Protein AF-A0AAW2UC16-F1 (afdb_monomer)

Structure (mmCIF, N/CA/C/O backbone):
data_AF-A0AAW2UC16-F1
#
_entry.id   AF-A0AAW2UC16-F1
#
loop_
_atom_site.group_PDB
_atom_site.id
_atom_site.type_symbol
_atom_site.label_atom_id
_atom_site.label_alt_id
_atom_site.label_comp_id
_atom_site.label_asym_id
_atom_site.label_entity_id
_atom_site.label_seq_id
_atom_site.pdbx_PDB_ins_code
_atom_site.Cartn_x
_atom_site.Cartn_y
_atom_site.Cartn_z
_atom_site.occupancy
_atom_site.B_iso_or_equiv
_atom_site.auth_seq_id
_atom_site.auth_comp_id
_atom_site.auth_asym_id
_atom_site.auth_atom_id
_atom_site.pdbx_PDB_model_num
ATOM 1 N N . MET A 1 1 ? 22.256 6.387 -29.502 1.00 84.31 1 MET A N 1
ATOM 2 C CA . MET A 1 1 ? 23.710 6.216 -29.312 1.00 84.31 1 MET A CA 1
ATOM 3 C C . MET A 1 1 ? 24.341 7.583 -29.133 1.00 84.31 1 MET A C 1
ATOM 5 O O . MET A 1 1 ? 24.084 8.484 -29.926 1.00 84.31 1 MET A O 1
ATOM 9 N N . GLY A 1 2 ? 25.040 7.769 -28.025 1.00 83.69 2 GLY A N 1
ATOM 10 C CA . GLY A 1 2 ? 25.623 9.014 -27.551 1.00 83.69 2 GLY A CA 1
ATOM 11 C C . GLY A 1 2 ? 26.931 9.368 -28.249 1.00 83.69 2 GLY A C 1
ATOM 12 O O . GLY A 1 2 ? 27.195 10.558 -28.415 1.00 83.69 2 GLY A O 1
ATOM 13 N N . ILE A 1 3 ? 27.694 8.386 -28.740 1.00 84.56 3 ILE A N 1
ATOM 14 C CA . ILE A 1 3 ? 28.968 8.633 -29.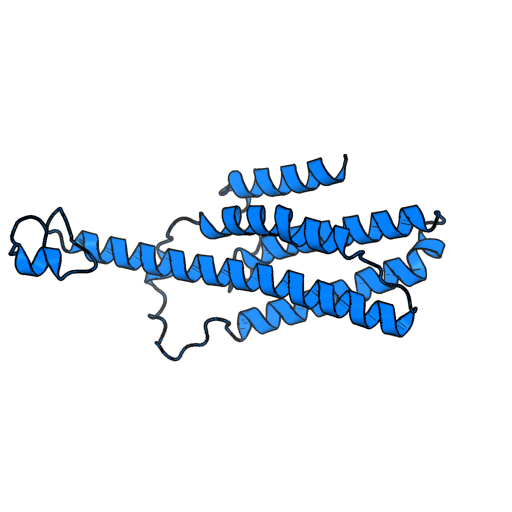434 1.00 84.56 3 ILE A CA 1
ATOM 15 C C . ILE A 1 3 ? 28.743 8.617 -30.948 1.00 84.56 3 ILE A C 1
ATOM 17 O O . ILE A 1 3 ? 28.958 9.628 -31.613 1.00 84.56 3 ILE A O 1
ATOM 21 N N . GLN A 1 4 ? 28.218 7.517 -31.487 1.00 85.19 4 GLN A N 1
ATOM 22 C CA . GLN A 1 4 ? 28.051 7.307 -32.930 1.00 85.19 4 GLN A CA 1
ATOM 23 C C . GLN A 1 4 ? 26.726 7.835 -33.508 1.00 85.19 4 GLN A C 1
ATOM 25 O O . GLN A 1 4 ? 26.542 7.844 -34.724 1.00 85.19 4 GLN A O 1
ATOM 30 N N . GLY A 1 5 ? 25.780 8.272 -32.670 1.00 86.31 5 GLY A N 1
ATOM 31 C CA . GLY A 1 5 ? 24.491 8.792 -33.140 1.00 86.31 5 GLY A CA 1
ATOM 32 C C . GLY A 1 5 ? 24.585 10.197 -33.739 1.00 86.31 5 GLY A C 1
ATOM 33 O O . GLY A 1 5 ? 25.323 11.052 -33.242 1.00 86.31 5 GLY A O 1
ATOM 34 N N . THR A 1 6 ? 23.783 10.463 -34.772 1.00 92.06 6 THR A N 1
ATOM 35 C CA . THR A 1 6 ? 23.625 11.806 -35.349 1.00 92.06 6 THR A CA 1
ATOM 36 C C . THR A 1 6 ? 22.928 12.751 -34.363 1.00 92.06 6 THR A C 1
ATOM 38 O O . THR A 1 6 ? 22.128 12.315 -33.535 1.00 92.06 6 THR A O 1
ATOM 41 N N . ALA A 1 7 ? 23.214 14.056 -34.441 1.00 88.12 7 ALA A N 1
ATOM 42 C CA . ALA A 1 7 ? 22.622 15.053 -33.540 1.00 88.12 7 ALA A CA 1
ATOM 43 C C . ALA A 1 7 ? 21.085 15.084 -33.631 1.00 88.12 7 ALA A C 1
ATOM 45 O O . ALA A 1 7 ? 20.415 15.064 -32.606 1.00 88.12 7 ALA A O 1
ATOM 46 N N . VAL A 1 8 ? 20.540 14.990 -34.850 1.00 91.00 8 VAL A N 1
ATOM 47 C CA . VAL A 1 8 ? 19.088 14.925 -35.094 1.00 91.00 8 VAL A CA 1
ATOM 48 C C . VAL A 1 8 ? 18.459 13.704 -34.414 1.00 91.00 8 VAL A C 1
ATOM 50 O O . VAL A 1 8 ? 17.392 13.810 -33.813 1.00 91.00 8 VAL A O 1
ATOM 53 N N . ALA A 1 9 ? 19.134 12.548 -34.447 1.00 88.88 9 ALA A N 1
ATOM 54 C CA . ALA A 1 9 ? 18.656 11.351 -33.760 1.00 88.88 9 ALA A CA 1
ATOM 55 C C . ALA A 1 9 ? 18.728 11.496 -32.233 1.00 88.88 9 ALA A C 1
ATOM 57 O O . ALA A 1 9 ? 17.837 11.011 -31.546 1.00 88.88 9 ALA A O 1
ATOM 58 N N . LYS A 1 10 ? 19.754 12.171 -31.694 1.00 88.38 10 LYS A N 1
ATOM 59 C CA . LYS A 1 10 ? 19.872 12.444 -30.252 1.00 88.38 10 LYS A CA 1
ATOM 60 C C . LYS A 1 10 ? 18.768 13.382 -29.765 1.00 88.38 10 LYS A C 1
ATOM 62 O O . LYS A 1 10 ? 18.148 13.075 -28.759 1.00 88.38 10 LYS A O 1
ATOM 67 N N . GLU A 1 11 ? 18.489 14.462 -30.492 1.00 89.31 11 GLU A N 1
ATOM 68 C CA . GLU A 1 11 ? 17.419 15.410 -30.140 1.00 89.31 11 GLU A CA 1
ATOM 69 C C . GLU A 1 11 ? 16.016 14.807 -30.264 1.00 89.31 11 GLU A C 1
ATOM 71 O O . GLU A 1 11 ? 15.117 15.199 -29.529 1.00 89.31 11 GLU A O 1
ATOM 76 N N . SER A 1 12 ? 15.830 13.832 -31.157 1.00 91.06 12 SER A N 1
ATOM 77 C CA . SER A 1 12 ? 14.534 13.171 -31.368 1.00 91.06 12 SER A CA 1
ATOM 78 C C . SER A 1 12 ? 14.311 11.934 -30.482 1.00 91.06 12 SER A C 1
ATOM 80 O O . SER A 1 12 ? 13.288 11.272 -30.631 1.00 91.06 12 SER A O 1
ATOM 82 N N . SER A 1 13 ? 15.262 11.563 -29.615 1.00 88.50 13 SER A N 1
ATOM 83 C CA . SER A 1 13 ? 15.185 10.343 -28.791 1.00 88.50 13 SER A CA 1
ATOM 84 C C . SER A 1 13 ? 14.805 10.648 -27.342 1.00 88.50 13 SER A C 1
ATOM 86 O O . SER A 1 13 ? 15.444 11.480 -26.707 1.00 88.50 13 SER A O 1
ATOM 88 N N . ASP A 1 14 ? 13.872 9.879 -26.773 1.00 90.12 14 ASP A N 1
ATOM 89 C CA . ASP A 1 14 ? 13.502 9.984 -25.348 1.00 90.12 14 ASP A CA 1
ATOM 90 C C . ASP A 1 14 ? 14.607 9.490 -24.397 1.00 90.12 14 ASP A C 1
ATOM 92 O O . ASP A 1 14 ? 14.691 9.903 -23.241 1.00 90.12 14 ASP A O 1
ATOM 96 N N . VAL A 1 15 ? 15.463 8.576 -24.870 1.00 88.31 15 VAL A N 1
ATOM 97 C CA . VAL A 1 15 ? 16.560 7.987 -24.091 1.00 88.31 15 VAL A CA 1
ATOM 98 C C . VAL A 1 15 ? 17.820 7.899 -24.949 1.00 88.31 15 VAL A C 1
ATOM 100 O O . VAL A 1 15 ? 17.820 7.293 -26.022 1.00 88.31 15 VAL A O 1
ATOM 103 N N . ILE A 1 16 ? 18.929 8.456 -24.452 1.00 89.56 16 ILE A N 1
ATOM 104 C CA . ILE A 1 16 ? 20.237 8.427 -25.119 1.00 89.56 16 ILE A CA 1
ATOM 105 C C . ILE A 1 16 ? 21.202 7.552 -24.315 1.00 89.56 16 ILE A C 1
ATOM 107 O O . ILE A 1 16 ? 21.485 7.811 -23.150 1.00 89.56 16 ILE A O 1
ATOM 111 N N . ILE A 1 17 ? 21.748 6.526 -24.965 1.00 91.12 17 ILE A N 1
ATOM 112 C CA . ILE A 1 17 ? 22.780 5.650 -24.397 1.00 91.12 17 ILE A CA 1
ATOM 113 C C . ILE A 1 17 ? 24.137 6.320 -24.585 1.00 91.12 17 ILE A C 1
ATOM 115 O O . ILE A 1 17 ? 24.605 6.417 -25.714 1.00 91.12 17 ILE A O 1
ATOM 119 N N . LEU A 1 18 ? 24.738 6.811 -23.5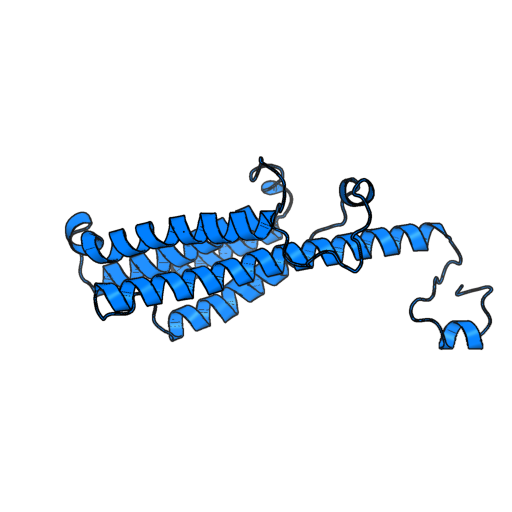04 1.00 89.06 18 LEU A N 1
ATOM 120 C CA . LEU A 1 18 ? 25.959 7.621 -23.562 1.00 89.06 18 LEU A CA 1
ATOM 121 C C . LEU A 1 18 ? 27.216 6.818 -23.927 1.00 89.06 18 LEU A C 1
ATOM 123 O O . LEU A 1 18 ? 28.124 7.371 -24.536 1.00 89.06 18 LEU A O 1
ATOM 127 N N . ASP A 1 19 ? 27.263 5.537 -23.564 1.00 89.88 19 ASP A N 1
ATOM 128 C CA . ASP A 1 19 ? 28.427 4.655 -23.710 1.00 89.88 19 ASP A CA 1
ATOM 129 C C . ASP A 1 19 ? 28.381 3.761 -24.961 1.00 89.88 19 ASP A C 1
ATOM 131 O O . ASP A 1 19 ? 29.254 2.918 -25.149 1.00 89.88 19 ASP A O 1
ATOM 135 N N . ASP A 1 20 ? 27.356 3.921 -25.801 1.00 86.50 20 ASP A N 1
ATOM 136 C CA . ASP A 1 20 ? 27.065 3.095 -26.980 1.00 86.50 20 ASP A CA 1
ATOM 137 C C . ASP A 1 20 ? 27.039 1.573 -26.718 1.00 86.50 20 ASP A C 1
ATOM 139 O O . ASP A 1 20 ? 27.149 0.760 -27.639 1.00 86.50 20 ASP A O 1
ATOM 143 N N . ASN A 1 21 ? 26.829 1.166 -25.462 1.00 88.94 21 ASN A N 1
ATOM 144 C CA . ASN A 1 21 ? 26.789 -0.234 -25.069 1.00 88.94 21 ASN A CA 1
ATOM 145 C C . ASN A 1 21 ? 25.347 -0.755 -25.024 1.00 88.94 21 ASN A C 1
ATOM 147 O O . ASN A 1 21 ? 24.506 -0.270 -24.265 1.00 88.94 21 ASN A O 1
ATOM 151 N N . PHE A 1 22 ? 25.055 -1.820 -25.774 1.00 87.56 22 PHE A N 1
ATOM 152 C CA . PHE A 1 22 ? 23.749 -2.485 -25.712 1.00 87.56 22 PHE A CA 1
ATOM 153 C C . PHE A 1 22 ? 23.426 -3.063 -24.322 1.00 87.56 22 PHE A C 1
ATOM 155 O O . PHE A 1 22 ? 22.251 -3.184 -23.973 1.00 87.56 22 PHE A O 1
ATOM 162 N N . ALA A 1 23 ? 24.427 -3.354 -23.485 1.00 89.19 23 ALA A N 1
ATOM 163 C CA . ALA A 1 23 ? 24.206 -3.764 -22.096 1.00 89.19 23 ALA A CA 1
ATOM 164 C C . ALA A 1 23 ? 23.489 -2.681 -21.261 1.00 89.19 23 ALA A C 1
ATOM 166 O O . ALA A 1 23 ? 22.710 -3.001 -20.355 1.00 89.19 23 ALA A O 1
ATOM 167 N N . SER A 1 24 ? 23.677 -1.402 -21.600 1.00 87.94 24 SER A N 1
ATOM 168 C CA . SER A 1 24 ? 22.978 -0.283 -20.962 1.00 87.94 24 SER A CA 1
ATOM 169 C C . SER A 1 24 ? 21.472 -0.331 -21.236 1.00 87.94 24 SER A C 1
ATOM 171 O O . SER A 1 24 ? 20.686 -0.044 -20.336 1.00 87.94 24 SER A O 1
ATOM 173 N N . VAL A 1 25 ? 21.041 -0.820 -22.408 1.00 87.88 25 VAL A N 1
ATOM 174 C CA . VAL A 1 25 ? 19.614 -1.056 -22.712 1.00 87.88 25 VAL A CA 1
ATOM 175 C C . VAL A 1 25 ? 1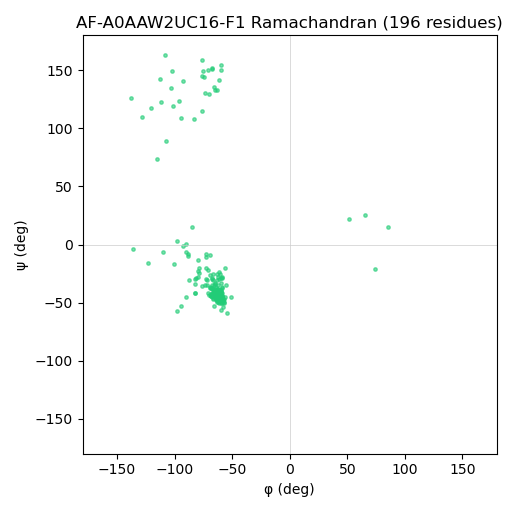9.012 -2.065 -21.742 1.00 87.88 25 VAL A C 1
ATOM 177 O O . VAL A 1 25 ? 17.950 -1.828 -21.170 1.00 87.88 25 VAL A O 1
ATOM 180 N N . VAL A 1 26 ? 19.700 -3.187 -21.519 1.00 87.38 26 VAL A N 1
ATOM 181 C CA . VAL A 1 26 ? 19.227 -4.244 -20.611 1.00 87.38 26 VAL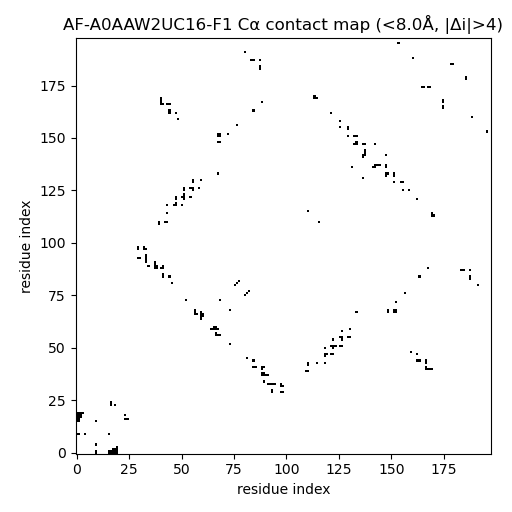 A CA 1
ATOM 182 C C . VAL A 1 26 ? 19.111 -3.712 -19.181 1.00 87.38 26 VAL A C 1
ATOM 184 O O . VAL A 1 26 ? 18.147 -4.017 -18.477 1.00 87.38 26 VAL A O 1
ATOM 187 N N . THR A 1 27 ? 20.058 -2.869 -18.769 1.00 86.56 27 THR A N 1
ATOM 188 C CA . THR A 1 27 ? 20.044 -2.219 -17.454 1.00 86.56 27 THR A CA 1
ATOM 189 C C . THR A 1 27 ? 18.862 -1.259 -17.313 1.00 86.56 27 THR A C 1
ATOM 191 O O . THR A 1 27 ? 18.146 -1.319 -16.313 1.00 86.56 27 THR A O 1
ATOM 194 N N . VAL A 1 28 ? 18.595 -0.432 -18.328 1.00 88.06 28 VAL A N 1
ATOM 195 C CA . VAL A 1 28 ? 17.432 0.469 -18.356 1.00 88.06 28 VAL A CA 1
ATOM 196 C C . VAL A 1 28 ? 16.122 -0.321 -18.296 1.00 88.06 28 VAL A C 1
ATOM 198 O O . VAL A 1 28 ? 15.247 0.013 -17.500 1.00 88.06 28 VAL A O 1
ATOM 201 N N . LEU A 1 29 ? 15.996 -1.416 -19.054 1.00 88.31 29 LEU A N 1
ATOM 202 C CA . LEU A 1 29 ? 14.809 -2.281 -19.013 1.00 88.31 29 LEU A CA 1
ATOM 203 C C . LEU A 1 29 ? 14.598 -2.911 -17.630 1.00 88.31 29 LEU A C 1
ATOM 205 O O . LEU A 1 29 ? 13.469 -2.964 -17.138 1.00 88.31 29 LEU A O 1
ATOM 209 N N . ARG A 1 30 ? 15.677 -3.351 -16.974 1.00 87.38 30 ARG A N 1
ATOM 210 C CA . ARG A 1 30 ? 15.631 -3.875 -15.602 1.00 87.38 30 ARG A CA 1
ATOM 211 C C . ARG A 1 30 ? 15.133 -2.817 -14.614 1.00 87.38 30 ARG A C 1
ATOM 213 O O . ARG A 1 30 ? 14.280 -3.122 -13.779 1.00 87.38 30 ARG A O 1
ATOM 220 N N . TRP A 1 31 ? 15.628 -1.586 -14.718 1.00 87.94 31 TRP A N 1
ATOM 221 C CA . TRP A 1 31 ? 15.167 -0.469 -13.890 1.00 87.94 31 TRP A CA 1
ATOM 222 C C . TRP A 1 31 ? 13.712 -0.096 -14.177 1.00 87.94 31 TRP A C 1
ATOM 224 O O . TRP A 1 31 ? 12.946 0.074 -13.233 1.00 87.94 31 TRP A O 1
ATOM 234 N N . GLY A 1 32 ? 13.291 -0.074 -15.443 1.00 88.88 32 GLY A N 1
ATOM 235 C CA . GLY A 1 32 ? 11.894 0.164 -15.818 1.00 88.88 32 GLY A CA 1
ATOM 236 C C . GLY A 1 32 ? 10.937 -0.862 -15.203 1.00 88.88 32 GLY A C 1
ATOM 237 O O . GLY A 1 32 ? 9.933 -0.490 -14.595 1.00 88.88 32 GLY A O 1
ATOM 238 N N . ARG A 1 33 ? 11.287 -2.157 -15.256 1.00 87.75 33 ARG A N 1
ATOM 239 C CA . ARG A 1 33 ? 10.520 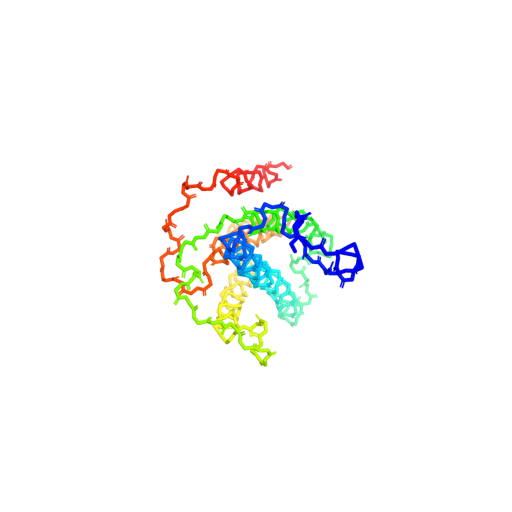-3.224 -14.581 1.00 87.75 33 ARG A CA 1
ATOM 240 C C . ARG A 1 33 ? 10.483 -3.047 -13.063 1.00 87.75 33 ARG A C 1
ATOM 242 O O . ARG A 1 33 ? 9.452 -3.295 -12.442 1.00 87.75 33 ARG A O 1
ATOM 249 N N . CYS A 1 34 ? 11.593 -2.616 -12.466 1.00 85.06 34 CYS A N 1
ATOM 250 C CA . CYS A 1 34 ? 11.669 -2.343 -11.035 1.00 85.06 34 CYS A CA 1
ATOM 251 C C . CYS A 1 34 ? 10.730 -1.200 -10.628 1.00 85.06 34 CYS A C 1
ATOM 253 O O . CYS A 1 34 ? 9.949 -1.360 -9.692 1.00 85.06 34 CYS A O 1
ATOM 255 N N . VAL A 1 35 ? 10.758 -0.084 -11.363 1.00 87.94 35 VAL A N 1
ATOM 256 C CA . VAL A 1 35 ? 9.889 1.078 -11.124 1.00 87.94 35 VAL A CA 1
ATOM 257 C C . VAL A 1 35 ? 8.419 0.685 -11.239 1.00 87.94 35 VAL A C 1
ATOM 259 O O . VAL A 1 35 ? 7.646 0.980 -10.332 1.00 87.94 35 VAL A O 1
ATOM 262 N N . TYR A 1 36 ? 8.038 -0.047 -12.290 1.00 86.69 36 TYR A N 1
ATOM 263 C CA . TYR A 1 36 ? 6.657 -0.505 -12.465 1.00 86.69 36 TYR A CA 1
ATOM 264 C C . TYR A 1 36 ? 6.176 -1.363 -11.285 1.00 86.69 36 TYR A C 1
ATOM 266 O O . TYR A 1 36 ? 5.121 -1.112 -10.707 1.00 86.69 36 TYR A O 1
ATOM 274 N N . ASN A 1 37 ? 6.981 -2.343 -10.873 1.00 84.62 37 ASN A N 1
ATOM 275 C CA . ASN A 1 37 ? 6.665 -3.199 -9.733 1.00 84.62 37 ASN A CA 1
ATOM 276 C C . ASN A 1 37 ? 6.577 -2.407 -8.414 1.00 84.62 37 ASN A C 1
ATOM 278 O O . ASN A 1 37 ? 5.704 -2.676 -7.591 1.00 84.62 37 ASN A O 1
ATOM 282 N N . ASN A 1 38 ? 7.442 -1.412 -8.208 1.00 84.75 38 ASN A N 1
ATOM 283 C CA . ASN A 1 38 ? 7.381 -0.545 -7.030 1.00 84.75 38 ASN A CA 1
ATOM 284 C C . ASN A 1 38 ? 6.110 0.328 -7.033 1.00 84.75 38 ASN A C 1
ATOM 286 O O . ASN A 1 38 ? 5.471 0.473 -5.992 1.00 84.75 38 ASN A O 1
ATOM 290 N N . ILE A 1 39 ? 5.690 0.833 -8.200 1.00 87.50 39 ILE A N 1
ATOM 291 C CA . ILE A 1 39 ? 4.423 1.562 -8.371 1.00 87.50 39 ILE A CA 1
ATOM 292 C C . ILE A 1 39 ? 3.227 0.661 -8.041 1.00 87.50 39 ILE A C 1
ATOM 294 O O . ILE A 1 39 ? 2.333 1.084 -7.313 1.00 87.50 39 ILE A O 1
ATOM 298 N N . GLN A 1 40 ? 3.213 -0.593 -8.505 1.00 86.25 40 GLN A N 1
ATOM 299 C CA . GLN A 1 40 ? 2.143 -1.535 -8.160 1.00 86.25 40 GLN A CA 1
ATOM 300 C C . GLN A 1 40 ? 2.059 -1.785 -6.650 1.00 86.25 40 GLN A C 1
ATOM 302 O O . GLN A 1 40 ? 0.967 -1.752 -6.087 1.00 86.25 40 GLN A O 1
ATOM 307 N N . LYS A 1 41 ? 3.197 -1.977 -5.970 1.00 84.56 41 LYS A N 1
ATOM 308 C CA . LYS A 1 41 ? 3.242 -2.129 -4.504 1.00 84.56 41 LYS A CA 1
ATOM 309 C C . LYS A 1 41 ? 2.688 -0.910 -3.781 1.00 84.56 41 LYS A C 1
ATOM 311 O O . LYS A 1 41 ? 1.892 -1.059 -2.856 1.00 84.56 41 LYS A O 1
ATOM 316 N N . PHE A 1 42 ? 3.079 0.282 -4.226 1.00 86.12 42 PHE A N 1
ATOM 317 C CA . PHE A 1 42 ? 2.566 1.533 -3.683 1.00 86.12 42 PHE A CA 1
ATOM 318 C C . PHE A 1 42 ? 1.048 1.656 -3.880 1.00 86.12 42 PHE A C 1
ATOM 320 O O . PHE A 1 42 ? 0.328 1.954 -2.932 1.00 86.12 42 PHE A O 1
ATOM 327 N N . ILE A 1 43 ? 0.544 1.339 -5.073 1.00 88.12 43 ILE A N 1
ATOM 328 C CA . ILE A 1 43 ? -0.891 1.400 -5.373 1.00 88.12 43 ILE A CA 1
ATOM 329 C C . ILE A 1 43 ? -1.680 0.370 -4.563 1.00 88.12 43 ILE A C 1
ATOM 331 O O . ILE A 1 43 ? -2.743 0.709 -4.049 1.00 88.12 43 ILE A O 1
ATOM 335 N N . GLN A 1 44 ? -1.172 -0.858 -4.389 1.00 87.12 44 GLN A N 1
ATOM 336 C CA . GLN A 1 44 ? -1.811 -1.842 -3.508 1.00 87.12 44 GLN A CA 1
ATOM 337 C C . GLN A 1 44 ? -1.929 -1.294 -2.085 1.00 87.12 44 GLN A C 1
ATOM 339 O O . GLN A 1 44 ? -3.006 -1.360 -1.494 1.00 87.12 44 GLN A O 1
ATOM 344 N N . PHE A 1 45 ? -0.837 -0.747 -1.549 1.00 85.69 45 PHE A N 1
ATOM 345 C CA . PHE A 1 45 ? -0.804 -0.188 -0.205 1.00 85.69 45 PHE A CA 1
ATOM 346 C C . PHE A 1 45 ? -1.823 0.952 -0.051 1.00 85.69 45 PHE A C 1
ATOM 348 O O . PHE A 1 45 ? -2.746 0.833 0.758 1.00 85.69 45 PHE A O 1
ATOM 355 N N . GLN A 1 46 ? -1.728 1.979 -0.900 1.00 87.75 46 GLN A N 1
ATOM 356 C CA . GLN A 1 46 ? -2.579 3.171 -0.871 1.00 87.75 46 GLN A CA 1
ATOM 357 C C . GLN A 1 46 ? -4.066 2.834 -1.025 1.00 87.75 46 GLN A C 1
ATOM 359 O O . GLN A 1 46 ? -4.922 3.365 -0.315 1.00 87.75 46 GLN A O 1
ATOM 364 N N . LEU A 1 47 ? -4.392 1.948 -1.970 1.00 88.38 47 LEU A N 1
ATOM 365 C CA . LEU A 1 47 ? -5.774 1.561 -2.222 1.00 88.38 47 LEU A CA 1
ATOM 366 C C . LEU A 1 47 ? -6.340 0.757 -1.049 1.00 88.38 47 LEU A C 1
ATOM 368 O O . LEU A 1 47 ? -7.496 0.954 -0.688 1.00 88.38 47 LEU A O 1
ATOM 372 N N . THR A 1 48 ? -5.531 -0.098 -0.417 1.00 87.94 48 THR A N 1
ATOM 373 C CA . THR A 1 48 ? -5.963 -0.869 0.757 1.00 87.94 48 THR A CA 1
ATOM 374 C C . THR A 1 48 ? -6.290 0.041 1.938 1.00 87.94 48 THR A C 1
ATOM 376 O O . THR A 1 48 ? -7.355 -0.122 2.529 1.00 87.94 48 THR A O 1
ATOM 379 N N . VAL A 1 49 ? -5.427 1.017 2.249 1.00 86.69 49 VAL A N 1
ATOM 380 C CA . VAL A 1 49 ? -5.653 1.979 3.346 1.00 86.69 49 VAL A CA 1
ATOM 381 C C . VAL A 1 49 ? -6.951 2.755 3.108 1.00 86.69 49 VAL A C 1
ATOM 383 O O . VAL A 1 49 ? -7.823 2.784 3.976 1.00 86.69 49 VAL A O 1
ATOM 386 N N . ASN A 1 50 ? -7.118 3.316 1.906 1.00 89.06 50 ASN A N 1
ATOM 387 C CA . ASN A 1 50 ? -8.287 4.121 1.549 1.00 89.06 50 ASN A CA 1
ATOM 388 C C . ASN A 1 50 ? -9.592 3.316 1.556 1.00 89.06 50 ASN A C 1
ATOM 390 O O . ASN A 1 50 ? -10.586 3.744 2.146 1.00 89.06 50 ASN A O 1
ATOM 394 N N . VAL A 1 51 ? -9.600 2.136 0.925 1.00 89.44 51 VAL A N 1
ATOM 395 C CA . VAL A 1 51 ? -10.788 1.271 0.874 1.00 89.44 51 VAL A CA 1
ATOM 396 C C . VAL A 1 51 ? -11.160 0.790 2.273 1.00 89.44 51 VAL A C 1
ATOM 398 O O . VAL A 1 51 ? -12.339 0.821 2.624 1.00 89.44 51 VAL A O 1
ATOM 401 N N . ALA A 1 52 ? -10.182 0.387 3.088 1.00 88.81 52 ALA A N 1
ATOM 402 C CA . ALA A 1 52 ? -10.449 -0.066 4.445 1.00 88.81 52 ALA A CA 1
ATOM 403 C C . ALA A 1 52 ? -10.967 1.067 5.338 1.00 88.81 52 ALA A C 1
ATOM 405 O O . ALA A 1 52 ? -11.992 0.888 5.991 1.00 88.81 52 ALA A O 1
ATOM 406 N N . ALA A 1 53 ? -10.331 2.244 5.324 1.00 87.56 53 ALA A N 1
ATOM 407 C CA . ALA A 1 53 ? -10.778 3.408 6.091 1.00 87.56 53 ALA A CA 1
ATOM 408 C C . ALA A 1 53 ? -12.218 3.806 5.740 1.00 87.56 53 ALA A C 1
ATOM 410 O O . ALA A 1 53 ? -13.054 4.008 6.623 1.00 87.56 53 ALA A O 1
ATOM 411 N N . MET A 1 54 ? -12.525 3.870 4.441 1.00 88.19 54 MET A N 1
ATOM 412 C CA . MET A 1 54 ? -13.865 4.185 3.955 1.00 88.19 54 MET A CA 1
ATOM 413 C C . MET A 1 54 ? -14.885 3.127 4.393 1.00 88.19 54 MET A C 1
ATOM 415 O O . MET A 1 54 ? -15.942 3.478 4.914 1.00 88.19 54 MET A O 1
ATOM 419 N N . ALA A 1 55 ? -14.572 1.840 4.221 1.00 89.81 55 ALA A N 1
ATOM 420 C CA . ALA A 1 55 ? -15.472 0.751 4.586 1.00 89.81 55 ALA A CA 1
ATOM 421 C C . ALA A 1 55 ? -15.731 0.692 6.100 1.00 89.81 55 ALA A C 1
ATOM 423 O O . ALA A 1 55 ? -16.879 0.551 6.515 1.00 89.81 55 ALA A O 1
ATOM 424 N N . ILE A 1 56 ? -14.693 0.851 6.927 1.00 88.12 56 ILE A N 1
ATOM 425 C CA . ILE A 1 56 ? -14.805 0.878 8.393 1.00 88.12 56 ILE A CA 1
ATOM 426 C C . ILE A 1 56 ? -15.722 2.017 8.836 1.00 88.12 56 ILE A C 1
ATOM 428 O O . ILE A 1 56 ? -16.665 1.782 9.592 1.00 88.12 56 ILE A O 1
ATOM 432 N N . ASN A 1 57 ? -15.479 3.234 8.345 1.00 88.19 57 ASN A N 1
ATOM 433 C CA . ASN A 1 57 ? -16.282 4.395 8.720 1.00 88.19 57 ASN A CA 1
ATOM 434 C C . ASN A 1 57 ? -17.731 4.264 8.261 1.00 88.19 57 ASN A C 1
ATOM 436 O O . ASN A 1 57 ? -18.636 4.585 9.025 1.00 88.19 57 ASN A O 1
ATOM 440 N N . LEU A 1 58 ? -17.962 3.741 7.055 1.00 88.50 58 LEU A N 1
ATOM 441 C CA . LEU A 1 58 ? -19.307 3.502 6.542 1.00 88.50 58 LEU A CA 1
ATOM 442 C C . LEU A 1 58 ? -20.058 2.471 7.393 1.00 88.50 58 LEU A C 1
ATOM 444 O O . LEU A 1 58 ? -21.181 2.731 7.821 1.00 88.50 58 LEU A O 1
ATOM 448 N N . VAL A 1 59 ? -19.445 1.320 7.686 1.00 87.62 59 VAL A N 1
ATOM 449 C CA . VAL A 1 59 ? -20.093 0.265 8.483 1.00 87.62 59 VAL A CA 1
ATOM 450 C C . VAL A 1 59 ? -20.335 0.727 9.921 1.00 87.62 59 VAL A C 1
ATOM 452 O O . VAL A 1 59 ? -21.402 0.466 10.482 1.00 87.62 59 VAL A O 1
ATOM 455 N N . ALA A 1 60 ? -19.384 1.445 10.520 1.00 85.19 60 ALA A N 1
ATOM 456 C CA . ALA A 1 60 ? -19.529 1.977 11.868 1.00 85.19 60 ALA A CA 1
ATOM 457 C C . ALA A 1 60 ? -20.610 3.067 11.946 1.00 85.19 60 ALA A C 1
ATOM 459 O O . ALA A 1 60 ? -21.453 3.004 12.843 1.00 85.19 60 ALA A O 1
ATOM 460 N N . ALA A 1 61 ? -20.652 3.996 10.987 1.00 87.56 61 ALA A N 1
ATOM 461 C CA . ALA A 1 61 ? -21.685 5.027 10.915 1.00 87.56 61 ALA A CA 1
ATOM 462 C C . ALA A 1 61 ? -23.088 4.417 10.769 1.00 87.56 61 ALA A C 1
ATOM 464 O O . ALA A 1 61 ? -24.011 4.833 11.460 1.00 87.56 61 ALA A O 1
ATOM 465 N N . VAL A 1 62 ? -23.248 3.376 9.943 1.00 87.50 62 VAL A N 1
ATOM 466 C CA . VAL A 1 62 ? -24.537 2.673 9.798 1.00 87.50 62 VAL A CA 1
ATOM 467 C C . VAL A 1 62 ? -24.925 1.919 11.074 1.00 87.50 62 VAL A C 1
ATOM 469 O O . VAL A 1 62 ? -26.096 1.896 11.439 1.00 87.50 62 VAL A O 1
ATOM 472 N N . SER A 1 63 ? -23.961 1.306 11.763 1.00 82.81 63 SER A N 1
ATOM 473 C CA . SER A 1 63 ? -24.244 0.457 12.932 1.00 82.81 63 SER A CA 1
ATOM 474 C C . SER A 1 63 ? -24.446 1.243 14.231 1.00 82.81 63 SER A C 1
ATOM 476 O O . SER A 1 63 ? -25.136 0.771 15.127 1.00 82.81 63 SER A O 1
ATOM 478 N N . SER A 1 64 ? -23.808 2.407 14.368 1.00 75.12 64 SER A N 1
ATOM 479 C CA . SER A 1 64 ? -23.737 3.155 15.637 1.00 75.12 64 SER A CA 1
ATOM 480 C C . SER A 1 64 ? -23.961 4.662 15.506 1.00 75.12 64 SER A C 1
ATOM 482 O O . SER A 1 64 ? -23.964 5.348 16.517 1.00 75.12 64 SER A O 1
ATOM 484 N N . GLY A 1 65 ? -24.118 5.205 14.295 1.00 76.56 65 GLY A N 1
ATOM 485 C CA . GLY A 1 65 ? -24.281 6.648 14.057 1.00 76.56 65 GLY A CA 1
ATOM 486 C C . GLY A 1 65 ? -23.001 7.475 14.215 1.00 76.56 65 GLY A C 1
ATOM 487 O O . GLY A 1 65 ? -22.892 8.556 13.645 1.00 76.56 65 GLY A O 1
ATOM 488 N N . GLU A 1 66 ? -22.009 6.954 14.930 1.00 77.12 66 GLU A N 1
ATOM 489 C CA . GLU A 1 66 ? -20.746 7.631 15.206 1.00 77.12 66 GLU A CA 1
ATOM 490 C C . GLU A 1 66 ? -19.614 7.110 14.316 1.00 77.12 66 GLU A C 1
ATOM 492 O O . GLU A 1 66 ? -19.560 5.929 13.952 1.00 77.12 66 GLU A O 1
ATOM 497 N N . ILE A 1 67 ? -18.660 7.978 13.995 1.00 80.06 67 ILE A N 1
ATOM 498 C CA . ILE A 1 67 ? -17.541 7.649 13.111 1.00 80.06 67 ILE A CA 1
ATOM 499 C C . ILE A 1 67 ? -16.299 7.390 13.977 1.00 80.06 67 ILE A C 1
ATOM 501 O O . ILE A 1 67 ? -15.878 8.298 14.685 1.00 80.06 67 ILE A O 1
ATOM 505 N N . PRO A 1 68 ? -15.711 6.179 13.935 1.00 73.94 68 PRO A N 1
ATOM 506 C CA . PRO A 1 68 ? -14.596 5.795 14.805 1.00 73.94 68 PRO A CA 1
ATOM 507 C C . PRO A 1 68 ? -13.277 6.497 14.457 1.00 73.94 68 PRO A C 1
ATOM 509 O O . PRO A 1 68 ? -12.380 6.556 15.288 1.00 73.94 68 PRO A O 1
ATOM 512 N N . LEU A 1 69 ? -13.130 6.988 13.222 1.00 81.06 69 LEU A N 1
ATOM 513 C CA . LEU A 1 69 ? -11.945 7.711 12.767 1.00 81.06 69 LEU A CA 1
ATOM 514 C C . LEU A 1 69 ? -12.357 9.103 12.305 1.00 81.06 69 LEU A C 1
ATOM 516 O O . LEU A 1 69 ? -13.100 9.261 11.334 1.00 81.06 69 LEU A O 1
ATOM 520 N N . THR A 1 70 ? -11.851 10.126 12.984 1.00 83.69 70 THR A N 1
ATOM 521 C CA . THR A 1 70 ? -12.145 11.513 12.620 1.00 83.69 70 THR A CA 1
ATOM 522 C C . THR A 1 70 ? -11.512 11.876 11.269 1.00 83.69 70 THR A C 1
ATOM 524 O O . THR A 1 70 ? -10.455 11.348 10.909 1.00 83.69 70 THR A O 1
ATOM 527 N N . PRO A 1 71 ? -12.092 12.827 10.510 1.00 83.62 71 PRO A N 1
ATOM 528 C CA . PRO A 1 71 ? -11.499 13.283 9.252 1.00 83.62 71 PRO A CA 1
ATOM 529 C C . PRO A 1 71 ? -10.053 13.780 9.402 1.00 83.62 71 PRO A C 1
ATOM 531 O O . PRO A 1 71 ? -9.232 13.550 8.518 1.00 83.62 71 PRO A O 1
ATOM 534 N N . ALA A 1 72 ? -9.721 14.412 10.534 1.00 83.75 72 ALA A N 1
ATOM 535 C CA . ALA A 1 72 ? -8.366 14.875 10.829 1.00 83.75 72 ALA A CA 1
ATOM 536 C C . ALA A 1 72 ? -7.373 13.711 11.005 1.00 83.75 72 ALA A C 1
ATOM 538 O O . ALA A 1 72 ? -6.279 13.756 10.448 1.00 83.75 72 ALA A O 1
ATOM 539 N N . GLN A 1 73 ? -7.766 12.642 11.708 1.00 83.56 73 GLN A N 1
ATOM 540 C CA . GLN A 1 73 ? -6.958 11.424 11.849 1.00 83.56 73 GLN A CA 1
ATOM 541 C C . GLN A 1 73 ? -6.727 10.736 10.497 1.00 83.56 73 GLN A C 1
ATOM 543 O O . GLN A 1 73 ? -5.613 10.311 10.198 1.00 83.56 73 GLN A O 1
ATOM 548 N N . LEU A 1 74 ? -7.755 10.669 9.647 1.00 85.06 74 LEU A N 1
ATOM 549 C CA . LEU A 1 74 ? -7.628 10.111 8.297 1.00 85.06 74 LEU A CA 1
ATOM 550 C C . LEU A 1 74 ? -6.710 10.951 7.408 1.00 85.06 74 LEU A C 1
ATOM 552 O O . LEU A 1 74 ? -5.927 10.395 6.641 1.00 85.06 74 LEU A O 1
ATOM 556 N N . LEU A 1 75 ? -6.793 12.281 7.501 1.00 85.25 75 LEU A N 1
ATOM 557 C CA . LEU A 1 75 ? -5.890 13.184 6.790 1.00 85.25 75 LEU A CA 1
ATOM 558 C C . LEU A 1 75 ? -4.444 12.975 7.247 1.00 85.25 75 LEU A C 1
ATOM 560 O O . LEU A 1 75 ? -3.544 12.915 6.417 1.00 85.25 75 LEU A O 1
ATOM 564 N N . TRP A 1 76 ? -4.228 12.830 8.554 1.00 84.81 76 TRP A N 1
ATOM 565 C CA . TRP A 1 76 ? -2.907 12.587 9.121 1.00 84.81 76 TRP A CA 1
ATOM 566 C C . TRP A 1 76 ? -2.296 11.278 8.607 1.00 84.81 76 TRP A C 1
ATOM 568 O O . TRP A 1 76 ? -1.150 11.276 8.154 1.00 84.81 76 TRP A O 1
ATOM 578 N N . VAL A 1 77 ? -3.073 10.186 8.588 1.00 83.00 77 VAL A N 1
ATOM 579 C CA . VAL A 1 77 ? -2.626 8.898 8.029 1.00 83.00 77 VAL A CA 1
ATOM 580 C C . VAL A 1 77 ? -2.300 9.050 6.540 1.00 83.00 77 VAL A C 1
ATOM 582 O O . VAL A 1 77 ? -1.202 8.685 6.123 1.00 83.00 77 VAL A O 1
ATOM 585 N N . ASN A 1 78 ? -3.192 9.678 5.766 1.00 83.25 78 ASN A N 1
ATOM 586 C CA . ASN A 1 78 ? -2.978 9.912 4.334 1.00 83.25 78 ASN A CA 1
ATOM 587 C C . ASN A 1 78 ? -1.770 10.809 4.023 1.00 83.25 78 ASN A C 1
ATOM 589 O O . ASN A 1 78 ? -1.190 10.725 2.945 1.00 83.25 78 ASN A O 1
ATOM 593 N N . LEU A 1 79 ? -1.396 11.714 4.928 1.00 81.12 79 LEU A N 1
ATOM 594 C CA . LEU A 1 79 ? -0.301 12.646 4.684 1.00 81.12 79 LEU A CA 1
ATOM 595 C C . LEU A 1 79 ? 1.042 12.083 5.142 1.00 81.12 79 LEU A C 1
ATOM 597 O O . LEU A 1 79 ? 2.026 12.207 4.422 1.00 81.12 79 LEU A O 1
ATOM 601 N N . ILE A 1 80 ? 1.115 11.490 6.332 1.00 78.44 80 ILE A N 1
ATOM 602 C CA . ILE A 1 80 ? 2.393 11.075 6.925 1.00 78.44 80 ILE A CA 1
ATOM 603 C C . ILE A 1 80 ? 2.682 9.613 6.615 1.00 78.44 80 ILE A C 1
ATOM 605 O O . ILE A 1 80 ? 3.747 9.285 6.095 1.00 78.44 80 ILE A O 1
ATOM 609 N N . MET A 1 81 ? 1.740 8.719 6.907 1.00 78.62 81 MET A N 1
ATOM 610 C CA . MET A 1 81 ? 1.977 7.290 6.727 1.00 78.62 81 MET A CA 1
ATOM 611 C C . MET A 1 81 ? 2.112 6.932 5.252 1.00 78.62 81 MET A C 1
ATOM 613 O O . MET A 1 81 ? 3.018 6.182 4.892 1.00 78.62 81 MET A O 1
ATOM 617 N N . ASP A 1 82 ? 1.271 7.503 4.394 1.00 81.62 82 ASP A N 1
ATOM 618 C CA . ASP A 1 82 ? 1.319 7.188 2.969 1.00 81.62 82 ASP A CA 1
ATOM 619 C C . ASP A 1 82 ? 2.538 7.782 2.274 1.00 81.62 82 ASP A C 1
ATOM 621 O O . ASP A 1 82 ? 3.117 7.126 1.412 1.00 81.62 82 ASP A O 1
ATOM 625 N N . THR A 1 83 ? 3.008 8.969 2.671 1.00 81.75 83 THR A N 1
ATOM 626 C CA . THR A 1 83 ? 4.242 9.537 2.101 1.00 81.75 83 THR A CA 1
ATOM 627 C C . THR A 1 83 ? 5.475 8.743 2.524 1.00 81.75 83 THR A C 1
ATOM 629 O O . THR A 1 83 ? 6.328 8.428 1.688 1.00 81.75 83 THR A O 1
ATOM 632 N N . LEU A 1 84 ? 5.554 8.339 3.795 1.00 79.25 84 LEU A N 1
ATOM 633 C CA . LEU A 1 84 ? 6.619 7.467 4.288 1.00 79.25 84 LEU A CA 1
ATOM 634 C C . LEU A 1 84 ? 6.539 6.067 3.659 1.00 79.25 84 LEU A C 1
ATOM 636 O O . LEU A 1 84 ? 7.559 5.502 3.257 1.00 79.25 84 LEU A O 1
ATOM 640 N N . GLY A 1 85 ? 5.331 5.522 3.514 1.00 75.94 85 GLY A N 1
ATOM 641 C CA . GLY A 1 85 ? 5.059 4.252 2.847 1.00 75.94 85 GLY A CA 1
ATOM 642 C C . GLY A 1 85 ? 5.452 4.274 1.372 1.00 75.94 85 GLY A C 1
ATOM 643 O O . GLY A 1 85 ? 6.137 3.359 0.906 1.00 75.94 85 GLY A O 1
ATOM 644 N N . ALA A 1 86 ? 5.105 5.349 0.660 1.00 78.81 86 ALA A N 1
ATOM 645 C CA . ALA A 1 86 ? 5.508 5.599 -0.719 1.00 78.81 86 ALA A CA 1
ATOM 646 C C . ALA A 1 86 ? 7.028 5.598 -0.848 1.00 78.81 86 ALA A C 1
ATOM 648 O O . ALA A 1 86 ? 7.570 4.871 -1.675 1.00 78.81 86 ALA A O 1
ATOM 649 N N . LEU A 1 87 ? 7.728 6.347 0.007 1.00 79.75 87 LEU A N 1
ATOM 650 C CA . LEU A 1 87 ? 9.186 6.409 -0.010 1.00 79.75 87 LEU A CA 1
ATOM 651 C C . LEU A 1 87 ? 9.816 5.033 0.262 1.00 79.75 87 LEU A C 1
ATOM 653 O O . LEU A 1 87 ? 10.747 4.624 -0.437 1.00 79.75 87 LEU A O 1
ATOM 657 N N . ALA A 1 88 ? 9.286 4.285 1.232 1.00 77.00 88 ALA A N 1
ATOM 658 C CA . ALA A 1 88 ? 9.774 2.952 1.583 1.00 77.00 88 ALA A CA 1
ATOM 659 C C . ALA A 1 88 ? 9.587 1.921 0.458 1.00 77.00 88 ALA A C 1
ATOM 661 O O . ALA A 1 88 ? 10.440 1.051 0.266 1.00 77.00 88 ALA A O 1
ATOM 662 N N . LEU A 1 89 ? 8.463 1.989 -0.263 1.00 75.19 89 LEU A N 1
ATOM 663 C CA . LEU A 1 89 ? 8.109 1.035 -1.316 1.00 75.19 89 LEU A CA 1
ATOM 664 C C . LEU A 1 89 ? 8.685 1.431 -2.684 1.00 75.19 89 LEU A C 1
ATOM 666 O O . LEU A 1 89 ? 9.031 0.551 -3.473 1.00 75.19 89 LEU A O 1
ATOM 670 N N . ALA A 1 90 ? 8.848 2.729 -2.955 1.00 76.88 90 ALA A N 1
ATOM 671 C CA . ALA A 1 90 ? 9.403 3.246 -4.206 1.00 76.88 90 ALA A CA 1
ATOM 672 C C . ALA A 1 90 ? 10.921 3.032 -4.328 1.00 76.88 90 ALA A C 1
ATOM 674 O O . ALA A 1 90 ? 11.426 2.845 -5.434 1.00 76.88 90 ALA A O 1
ATOM 675 N N . THR A 1 91 ? 11.645 2.999 -3.204 1.00 74.12 91 THR A N 1
ATOM 676 C CA . THR A 1 91 ? 13.118 2.885 -3.149 1.00 74.12 91 THR A CA 1
ATOM 677 C C . THR A 1 91 ? 13.647 1.444 -3.227 1.00 74.12 91 THR A C 1
ATOM 679 O O . THR A 1 91 ? 14.814 1.179 -2.933 1.00 74.12 91 THR A O 1
ATOM 682 N N . GLY A 1 92 ? 12.812 0.481 -3.629 1.00 70.00 92 GLY A N 1
ATOM 683 C CA . GLY A 1 92 ? 13.230 -0.909 -3.808 1.00 70.00 92 GLY A CA 1
ATOM 684 C C . GLY A 1 92 ? 14.263 -1.074 -4.929 1.00 70.00 92 GLY A C 1
ATOM 685 O O . GLY A 1 92 ? 14.063 -0.565 -6.029 1.00 70.00 92 GLY A O 1
ATOM 686 N N . ASN A 1 93 ? 15.336 -1.825 -4.660 1.00 71.75 93 ASN A N 1
ATOM 687 C CA . ASN A 1 93 ? 16.381 -2.129 -5.641 1.00 71.75 93 ASN A CA 1
ATOM 688 C C . ASN A 1 93 ? 15.932 -3.179 -6.678 1.00 71.75 93 ASN A C 1
ATOM 690 O O . ASN A 1 93 ? 15.186 -4.106 -6.334 1.00 71.75 93 ASN A O 1
ATOM 694 N N . PRO A 1 94 ? 16.449 -3.108 -7.921 1.00 72.56 94 PRO A N 1
ATOM 695 C CA . PRO A 1 94 ? 16.170 -4.107 -8.943 1.00 72.56 94 PRO A CA 1
ATOM 696 C C . PRO A 1 94 ? 16.707 -5.480 -8.526 1.00 72.56 94 PRO A C 1
ATOM 698 O O . PRO A 1 94 ? 17.850 -5.620 -8.098 1.00 72.56 94 PRO A O 1
ATOM 701 N N . THR A 1 95 ? 15.872 -6.505 -8.673 1.00 73.44 95 THR A N 1
ATOM 702 C CA . THR A 1 95 ? 16.199 -7.908 -8.368 1.00 73.44 95 THR A CA 1
ATOM 703 C C . THR A 1 95 ? 16.230 -8.720 -9.662 1.00 73.44 95 THR A C 1
ATOM 705 O O . THR A 1 95 ? 15.394 -8.502 -10.537 1.00 73.44 95 THR A O 1
ATOM 708 N N . ASP A 1 96 ? 17.158 -9.672 -9.790 1.00 72.38 96 ASP A N 1
ATOM 709 C CA . ASP A 1 96 ? 17.294 -10.506 -10.998 1.00 72.38 96 ASP A CA 1
ATOM 710 C C . ASP A 1 96 ? 16.025 -11.320 -11.312 1.00 72.38 96 ASP A C 1
ATOM 712 O O . ASP A 1 96 ? 15.702 -11.551 -12.475 1.00 72.38 96 ASP A O 1
ATOM 716 N N . GLU A 1 97 ? 15.239 -11.669 -10.290 1.00 72.69 97 GLU A N 1
ATOM 717 C CA . GLU A 1 97 ? 13.954 -12.364 -10.433 1.00 72.69 97 GLU A CA 1
ATOM 718 C C . GLU A 1 97 ? 12.936 -11.591 -11.296 1.00 72.69 97 GLU A C 1
ATOM 720 O O . GLU A 1 97 ? 12.129 -12.210 -11.988 1.00 72.69 97 GLU A O 1
ATOM 725 N N . LEU A 1 98 ? 13.002 -10.251 -11.338 1.00 72.62 98 LEU A N 1
ATOM 726 C CA . LEU A 1 98 ? 12.127 -9.419 -12.185 1.00 72.62 98 LEU A CA 1
ATOM 727 C C . LEU A 1 98 ? 12.394 -9.618 -13.683 1.00 72.62 98 LEU A C 1
ATOM 729 O O . LEU A 1 98 ? 11.511 -9.383 -14.511 1.00 72.62 98 LEU A O 1
ATOM 733 N N . MET A 1 99 ? 13.605 -10.043 -14.051 1.00 79.06 99 MET A N 1
ATOM 734 C CA . MET A 1 99 ? 13.959 -10.305 -15.448 1.00 79.06 99 MET A CA 1
ATOM 735 C C . MET A 1 99 ? 13.432 -11.659 -15.933 1.00 79.06 99 MET A C 1
ATOM 737 O O . MET A 1 99 ? 13.163 -11.801 -17.121 1.00 79.06 99 MET A O 1
ATOM 741 N N . ASN A 1 100 ? 13.208 -12.609 -15.020 1.00 80.56 100 ASN A N 1
ATOM 742 C CA . ASN A 1 100 ? 12.673 -13.938 -15.337 1.00 80.56 100 ASN A CA 1
ATOM 743 C C . ASN A 1 100 ? 11.149 -13.942 -15.539 1.00 80.56 100 ASN A C 1
ATOM 745 O O . ASN A 1 100 ? 10.597 -14.918 -16.046 1.00 80.56 100 ASN A O 1
ATOM 749 N N . LYS A 1 101 ? 10.458 -12.866 -15.144 1.00 78.81 101 LYS A N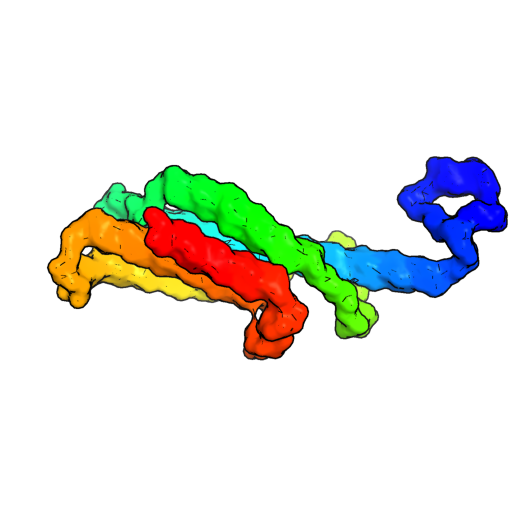 1
ATOM 750 C CA . LYS A 1 101 ? 9.020 -12.709 -15.379 1.00 78.81 101 LYS A CA 1
ATOM 751 C C . LYS A 1 101 ? 8.728 -12.333 -16.839 1.00 78.81 101 LYS A C 1
ATOM 753 O O . LYS A 1 101 ? 9.508 -11.575 -17.438 1.00 78.81 101 LYS A O 1
ATOM 758 N N . PRO A 1 102 ? 7.607 -12.820 -17.409 1.00 79.50 102 PRO A N 1
ATOM 759 C CA . PRO A 1 102 ? 7.169 -12.397 -18.733 1.00 79.50 102 PRO A CA 1
ATOM 760 C C . PRO A 1 102 ? 6.926 -10.878 -18.759 1.00 79.50 102 PRO A C 1
ATOM 762 O O . PRO A 1 102 ? 6.605 -10.288 -17.723 1.00 79.50 102 PRO A O 1
ATOM 765 N N . PRO A 1 103 ? 7.119 -10.220 -19.915 1.00 78.69 103 PRO A N 1
ATOM 766 C CA . PRO A 1 103 ? 6.798 -8.807 -20.056 1.00 78.69 103 PRO A CA 1
ATOM 767 C C . PRO A 1 103 ? 5.299 -8.585 -19.829 1.00 78.69 103 PRO A C 1
ATOM 769 O O . PRO A 1 103 ? 4.477 -9.391 -20.256 1.00 78.69 103 PRO A O 1
ATOM 772 N N . ILE A 1 104 ? 4.969 -7.482 -19.163 1.00 78.44 104 ILE A N 1
ATOM 773 C CA . ILE A 1 104 ? 3.586 -7.064 -18.926 1.00 78.44 104 ILE A CA 1
ATOM 774 C C . ILE A 1 104 ? 2.988 -6.618 -20.265 1.00 78.44 104 ILE A C 1
ATOM 776 O O . ILE A 1 104 ? 3.609 -5.835 -20.992 1.00 78.44 104 ILE A O 1
ATOM 780 N N . GLY A 1 105 ? 1.813 -7.136 -20.609 1.00 79.06 105 GLY A N 1
ATOM 781 C CA . GLY A 1 105 ? 1.077 -6.745 -21.803 1.00 79.06 105 GLY A CA 1
ATOM 782 C C . GLY A 1 105 ? 0.505 -5.333 -21.668 1.00 79.06 105 GLY A C 1
ATOM 783 O O . GLY A 1 105 ? 0.146 -4.898 -20.579 1.00 79.06 105 GLY A O 1
ATOM 784 N N . GLN A 1 106 ? 0.362 -4.607 -22.781 1.00 75.25 106 GLN A N 1
ATOM 785 C CA . GLN A 1 106 ? -0.259 -3.268 -22.766 1.00 75.25 106 GLN A CA 1
ATOM 786 C C . GLN A 1 106 ? -1.709 -3.280 -22.256 1.00 75.25 106 GLN A C 1
ATOM 788 O O . GLN A 1 106 ? -2.197 -2.265 -21.770 1.00 75.25 106 GLN A O 1
ATOM 793 N N . SER A 1 107 ? -2.397 -4.417 -22.380 1.00 79.56 107 SER A N 1
ATOM 794 C CA . SER A 1 107 ? -3.784 -4.602 -21.942 1.00 79.56 107 SER A CA 1
ATOM 795 C C . SER A 1 107 ? -3.905 -5.160 -20.523 1.00 79.56 107 SER A C 1
ATOM 797 O O . SER A 1 107 ? -5.025 -5.353 -20.050 1.00 79.56 107 SER A O 1
ATOM 799 N N . ASP A 1 108 ? -2.786 -5.442 -19.849 1.00 81.69 108 ASP A N 1
ATOM 800 C CA . ASP A 1 108 ? -2.831 -5.992 -18.500 1.00 81.69 108 ASP A CA 1
ATOM 801 C C . ASP A 1 108 ? -3.244 -4.898 -17.505 1.00 81.69 108 ASP A C 1
ATOM 803 O O . ASP A 1 108 ? -2.682 -3.796 -17.511 1.00 81.69 108 ASP A O 1
ATOM 807 N N . PRO A 1 109 ? -4.228 -5.168 -16.630 1.00 83.56 109 PRO A N 1
ATOM 808 C CA . PRO A 1 109 ? -4.661 -4.190 -15.651 1.00 83.56 109 PRO A CA 1
ATOM 809 C C . PRO A 1 109 ? -3.531 -3.921 -14.656 1.00 83.56 109 PRO A C 1
ATOM 811 O O . PRO A 1 109 ? -2.914 -4.842 -14.119 1.00 83.56 109 PRO A O 1
ATOM 814 N N . LEU A 1 110 ? -3.304 -2.640 -14.356 1.00 83.06 110 LEU A N 1
ATOM 815 C CA . LEU A 1 110 ? -2.285 -2.230 -13.391 1.00 83.06 110 LEU A CA 1
ATOM 816 C C . LEU A 1 110 ? -2.543 -2.842 -12.004 1.00 83.06 110 LEU A C 1
ATOM 818 O O . LEU A 1 110 ? -1.600 -3.228 -11.312 1.00 83.06 110 LEU A O 1
ATOM 822 N N . ILE A 1 111 ? -3.820 -2.963 -11.623 1.00 85.06 111 ILE A N 1
ATOM 823 C CA . ILE A 1 111 ? -4.264 -3.661 -10.415 1.00 85.06 111 ILE A CA 1
ATOM 824 C C . ILE A 1 111 ? -4.625 -5.096 -10.795 1.00 85.06 111 ILE A C 1
ATOM 826 O O . ILE A 1 111 ? -5.643 -5.349 -11.438 1.00 85.06 111 ILE A O 1
ATOM 830 N N . THR A 1 112 ? -3.795 -6.047 -10.376 1.00 84.44 112 THR A N 1
ATOM 831 C CA . THR A 1 112 ? -4.025 -7.468 -10.655 1.00 84.44 112 THR A CA 1
ATOM 832 C C . THR A 1 112 ? -5.124 -8.049 -9.760 1.00 84.44 112 THR A C 1
ATOM 834 O O . THR A 1 112 ? -5.390 -7.563 -8.658 1.00 84.44 112 THR A O 1
ATOM 837 N N . ASN A 1 113 ? -5.730 -9.163 -10.180 1.00 83.31 113 ASN A N 1
ATOM 838 C CA . ASN A 1 113 ? -6.710 -9.889 -9.357 1.00 83.31 113 ASN A CA 1
ATOM 839 C C . ASN A 1 113 ? -6.126 -10.349 -8.006 1.00 83.31 113 ASN A C 1
ATOM 841 O O . ASN A 1 113 ? -6.846 -10.468 -7.016 1.00 83.31 113 ASN A O 1
ATOM 845 N N . ILE A 1 114 ? -4.811 -10.587 -7.952 1.00 83.44 114 ILE A N 1
ATOM 846 C CA . ILE A 1 114 ? -4.097 -10.953 -6.723 1.00 83.44 114 ILE A CA 1
ATOM 847 C C . ILE A 1 114 ? -4.064 -9.763 -5.757 1.00 83.44 114 ILE A C 1
ATOM 849 O O . ILE A 1 114 ? -4.374 -9.940 -4.579 1.00 83.44 114 ILE A O 1
ATOM 853 N N . MET A 1 115 ? -3.771 -8.555 -6.256 1.00 85.00 115 MET A N 1
ATOM 854 C CA . MET A 1 115 ? -3.821 -7.324 -5.457 1.00 85.00 115 MET A CA 1
ATOM 855 C C . MET A 1 115 ? -5.228 -7.095 -4.905 1.00 85.00 115 MET A C 1
ATOM 857 O O . MET A 1 115 ? -5.373 -6.848 -3.713 1.00 85.00 115 MET A O 1
ATOM 861 N N . TRP A 1 116 ? -6.268 -7.258 -5.731 1.00 85.25 116 TRP A N 1
ATOM 862 C CA . TRP A 1 116 ? -7.662 -7.143 -5.285 1.00 85.25 116 TRP A CA 1
ATOM 863 C C . TRP A 1 116 ? -8.015 -8.131 -4.175 1.00 85.25 116 TRP A C 1
ATOM 865 O O . TRP A 1 116 ? -8.620 -7.740 -3.179 1.00 85.25 116 TRP A O 1
ATOM 875 N N . ARG A 1 117 ? -7.598 -9.397 -4.299 1.00 85.75 117 ARG A N 1
ATOM 876 C CA . ARG A 1 117 ? -7.795 -10.397 -3.241 1.00 85.75 117 ARG A CA 1
ATOM 877 C C . ARG A 1 117 ? -7.111 -9.984 -1.937 1.00 85.75 117 ARG A C 1
A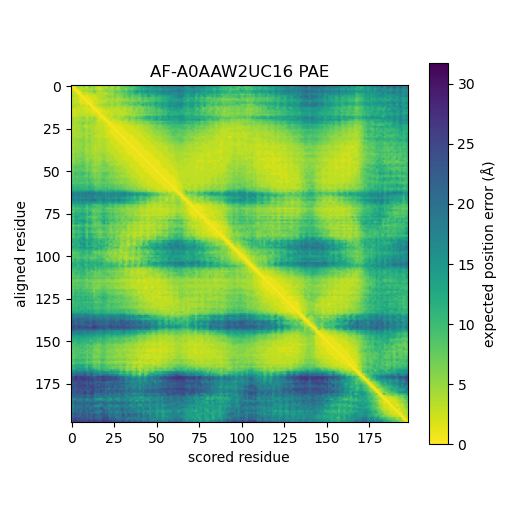TOM 879 O O . ARG A 1 117 ? -7.697 -10.167 -0.875 1.00 85.75 117 ARG A O 1
ATOM 886 N N . ASN A 1 118 ? -5.902 -9.427 -2.010 1.00 85.19 118 ASN A N 1
ATOM 887 C CA . ASN A 1 118 ? -5.170 -8.961 -0.831 1.00 85.19 118 ASN A CA 1
ATOM 888 C C . ASN A 1 118 ? -5.846 -7.731 -0.198 1.00 85.19 118 ASN A C 1
ATOM 890 O O . ASN A 1 118 ? -6.041 -7.719 1.015 1.00 85.19 118 ASN A O 1
ATOM 894 N N . ILE A 1 119 ? -6.271 -6.755 -1.012 1.00 87.44 119 ILE A N 1
ATOM 895 C CA . ILE A 1 119 ? -7.006 -5.553 -0.577 1.00 87.44 119 ILE A CA 1
ATOM 896 C C . ILE A 1 119 ? -8.293 -5.953 0.151 1.00 87.44 119 ILE A C 1
ATOM 898 O O . ILE A 1 119 ? -8.518 -5.555 1.291 1.00 87.44 119 ILE A O 1
ATOM 902 N N . VAL A 1 120 ? -9.129 -6.774 -0.492 1.00 87.00 120 VAL A N 1
ATOM 903 C CA . VAL A 1 120 ? -10.419 -7.204 0.067 1.00 87.00 120 VAL A CA 1
ATOM 904 C C . VAL A 1 120 ? -10.211 -8.081 1.295 1.00 87.00 120 VAL A C 1
ATOM 906 O O . VAL A 1 120 ? -10.895 -7.890 2.297 1.00 87.00 120 VAL A O 1
ATOM 909 N N . GLY A 1 121 ? -9.247 -9.005 1.255 1.00 86.56 121 GLY A N 1
ATOM 910 C CA . GLY A 1 121 ? -8.908 -9.856 2.392 1.00 86.56 121 GLY A CA 1
ATOM 911 C C . GLY A 1 121 ? -8.504 -9.035 3.613 1.00 86.56 121 GLY A C 1
ATOM 912 O O . GLY A 1 121 ? -9.057 -9.238 4.694 1.00 86.56 121 GLY A O 1
ATOM 913 N N . LEU A 1 122 ? -7.615 -8.052 3.443 1.00 84.94 122 LEU A N 1
ATOM 914 C CA . LEU A 1 122 ? -7.181 -7.216 4.556 1.00 84.94 122 LEU A CA 1
ATOM 915 C C . LEU A 1 122 ? -8.286 -6.276 5.045 1.00 84.94 122 LEU A C 1
ATOM 917 O O . LEU A 1 122 ? -8.505 -6.192 6.250 1.00 84.94 122 LEU A O 1
ATOM 921 N N . ALA A 1 123 ? -9.034 -5.635 4.143 1.00 86.81 123 ALA A N 1
ATOM 922 C CA . ALA A 1 123 ? -10.170 -4.795 4.523 1.00 86.81 123 ALA A CA 1
ATOM 923 C C . ALA A 1 123 ? -11.219 -5.600 5.312 1.00 86.81 123 ALA A C 1
ATOM 925 O O . ALA A 1 123 ? -11.667 -5.166 6.372 1.00 86.81 123 ALA A O 1
ATOM 926 N N . SER A 1 124 ? -11.540 -6.817 4.857 1.00 87.31 124 SER A N 1
ATOM 927 C CA . SER A 1 124 ? -12.476 -7.716 5.543 1.00 87.31 124 SER A CA 1
ATOM 928 C C . SER A 1 124 ? -12.000 -8.156 6.928 1.00 87.31 124 SER A C 1
ATOM 930 O O . SER A 1 124 ? -12.830 -8.457 7.778 1.00 87.31 124 SER A O 1
ATOM 932 N N . TYR A 1 125 ? -10.686 -8.158 7.175 1.00 88.00 125 TYR A N 1
ATOM 933 C CA . TYR A 1 125 ? -10.099 -8.421 8.487 1.00 88.00 125 TYR A CA 1
ATOM 934 C C . TYR A 1 125 ? -10.096 -7.174 9.385 1.00 88.00 125 TYR A C 1
ATOM 936 O O . TYR A 1 125 ? -10.418 -7.270 10.568 1.00 88.00 125 TYR A O 1
ATOM 944 N N . GLN A 1 126 ? -9.779 -5.994 8.844 1.00 85.94 126 GLN A N 1
ATOM 945 C CA . GLN A 1 126 ? -9.712 -4.754 9.626 1.00 85.94 126 GLN A CA 1
ATOM 946 C C . GLN A 1 126 ? -11.097 -4.310 10.133 1.00 85.94 126 GLN A C 1
ATOM 948 O O . GLN A 1 126 ? -11.217 -3.866 11.274 1.00 85.94 126 GLN A O 1
ATOM 953 N N . ILE A 1 127 ? -12.153 -4.483 9.327 1.00 86.44 127 ILE A N 1
ATOM 954 C CA . ILE A 1 127 ? -13.534 -4.109 9.686 1.00 86.44 127 ILE A CA 1
ATOM 955 C C . ILE A 1 127 ? -14.006 -4.745 11.010 1.00 86.44 127 ILE A C 1
ATOM 957 O O . ILE A 1 127 ? -14.342 -3.996 11.929 1.00 86.44 127 ILE A O 1
ATOM 961 N N . PRO A 1 128 ? -14.036 -6.083 11.176 1.00 87.00 128 PRO A N 1
ATOM 962 C CA . PRO A 1 128 ? -14.506 -6.704 12.410 1.00 87.00 128 PRO A CA 1
ATOM 963 C C . PRO A 1 128 ? -13.616 -6.372 13.609 1.00 87.00 128 PRO A C 1
ATOM 965 O O . PRO A 1 128 ? -14.143 -6.209 14.703 1.00 87.00 128 PRO A O 1
ATOM 968 N N . VAL A 1 129 ? -12.299 -6.219 13.427 1.00 86.44 129 VAL A N 1
ATOM 969 C CA . VAL A 1 129 ? -11.384 -5.839 14.519 1.00 86.44 129 VAL A CA 1
ATOM 970 C C . VAL A 1 129 ? -11.754 -4.466 15.083 1.00 86.44 129 VAL A C 1
ATOM 972 O O . VAL A 1 129 ? -11.950 -4.332 16.291 1.00 86.44 129 VAL A O 1
ATOM 975 N N . ILE A 1 130 ? -11.923 -3.465 14.215 1.00 84.75 130 ILE A N 1
ATOM 976 C CA . ILE A 1 130 ? -12.282 -2.107 14.640 1.00 84.75 130 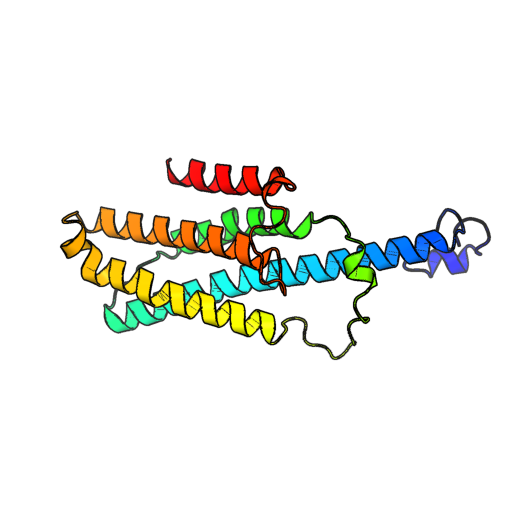ILE A CA 1
ATOM 977 C C . ILE A 1 130 ? -13.714 -2.050 15.186 1.00 84.75 130 ILE A C 1
ATOM 979 O O . ILE A 1 130 ? -13.955 -1.384 16.188 1.00 84.75 130 ILE A O 1
ATOM 983 N N . LEU A 1 131 ? -14.665 -2.790 14.604 1.00 83.19 131 LEU A N 1
ATOM 984 C CA . LEU A 1 131 ? -16.033 -2.850 15.133 1.00 83.19 131 LEU A CA 1
ATOM 985 C C . LEU A 1 131 ? -16.097 -3.516 16.513 1.00 83.19 131 LEU A C 1
ATOM 987 O O . LEU A 1 131 ? -16.817 -3.035 17.384 1.00 83.19 131 LEU A O 1
ATOM 991 N N . VAL A 1 132 ? -15.344 -4.596 16.745 1.00 84.81 132 VAL A N 1
ATOM 992 C CA . VAL A 1 132 ? -15.267 -5.239 18.067 1.00 84.81 132 VAL A CA 1
ATOM 993 C C . VAL A 1 132 ? -14.653 -4.286 19.086 1.00 84.81 132 VAL A C 1
ATOM 995 O O . VAL A 1 132 ? -15.180 -4.174 20.190 1.00 84.81 132 VAL A O 1
ATOM 998 N N . LEU A 1 133 ? -13.594 -3.562 18.719 1.00 82.75 133 LEU A N 1
ATOM 999 C CA . LEU A 1 133 ? -13.011 -2.532 19.579 1.00 82.75 133 LEU A CA 1
ATOM 1000 C C . LEU A 1 133 ? -13.999 -1.402 19.869 1.00 82.75 133 LEU A C 1
ATOM 1002 O O . LEU A 1 133 ? -14.112 -0.987 21.015 1.00 82.75 133 LEU A O 1
ATOM 1006 N N . LYS A 1 134 ? -14.787 -0.975 18.884 1.00 79.06 134 LYS A N 1
ATOM 1007 C CA . LYS A 1 134 ? -15.802 0.059 19.084 1.00 79.06 134 LYS A CA 1
ATOM 1008 C C . LYS A 1 134 ? -16.923 -0.388 20.024 1.00 79.06 134 LYS A C 1
ATOM 1010 O O . LYS A 1 134 ? -17.220 0.279 21.006 1.00 79.06 134 LYS A O 1
ATOM 1015 N N . PHE A 1 135 ? -17.542 -1.535 19.749 1.00 77.31 135 PHE A N 1
ATOM 1016 C CA . PHE A 1 135 ? -18.727 -1.979 20.490 1.00 77.31 135 PHE A CA 1
ATOM 1017 C C . PHE A 1 135 ? -18.404 -2.660 21.820 1.00 77.31 135 PHE A C 1
ATOM 1019 O O . PHE A 1 135 ? -19.171 -2.552 22.774 1.00 77.31 135 PHE A O 1
ATOM 1026 N N . LYS A 1 136 ? -17.293 -3.398 21.893 1.00 75.50 136 LYS A N 1
ATOM 1027 C CA . LYS A 1 136 ? -16.890 -4.136 23.095 1.00 75.50 136 LYS A CA 1
ATOM 1028 C C . LYS A 1 136 ? -15.667 -3.555 23.793 1.00 75.50 136 LYS A C 1
ATOM 1030 O O . LYS A 1 136 ? -15.377 -4.012 24.893 1.00 75.50 136 LYS A O 1
ATOM 1035 N N . GLY A 1 137 ? -14.983 -2.550 23.244 1.00 70.06 137 GLY A N 1
ATOM 1036 C CA . GLY A 1 137 ? -13.791 -1.961 23.869 1.00 70.06 137 GLY A CA 1
ATOM 1037 C C . GLY A 1 137 ? -14.058 -1.453 25.281 1.00 70.06 137 GLY A C 1
ATOM 1038 O O . GLY A 1 137 ? -13.332 -1.813 26.204 1.00 70.06 137 GLY A O 1
ATOM 1039 N N . LYS A 1 138 ? -15.177 -0.746 25.484 1.00 68.56 138 LYS A N 1
ATOM 1040 C CA . LYS A 1 138 ? -15.594 -0.245 26.804 1.00 68.56 138 LYS A CA 1
ATOM 1041 C C . LYS A 1 138 ? -15.827 -1.369 27.822 1.00 68.56 138 LYS A C 1
ATOM 1043 O O . LYS A 1 138 ? -15.431 -1.249 28.974 1.00 68.56 138 LYS A O 1
ATOM 1048 N N . SER A 1 139 ? -16.416 -2.489 27.397 1.00 66.56 139 SER A N 1
ATOM 1049 C CA . SER A 1 139 ? -16.696 -3.636 28.277 1.00 66.56 139 SER A CA 1
ATOM 1050 C C . SER A 1 139 ? -15.490 -4.553 28.497 1.00 66.56 139 SER A C 1
ATOM 1052 O O . SER A 1 139 ? -15.439 -5.229 29.519 1.00 66.56 139 SER A O 1
ATOM 1054 N N . ILE A 1 140 ? -14.569 -4.633 27.535 1.00 67.06 140 ILE A N 1
ATOM 1055 C CA . ILE A 1 140 ? -13.384 -5.497 27.601 1.00 67.06 140 ILE A CA 1
ATOM 1056 C C . ILE A 1 140 ? -12.273 -4.823 28.406 1.00 67.06 140 ILE A C 1
ATOM 1058 O O . ILE A 1 140 ? -11.621 -5.488 29.205 1.00 67.06 140 ILE A O 1
ATOM 1062 N N . PHE A 1 141 ? -12.066 -3.520 28.206 1.00 70.50 141 PHE A N 1
ATOM 1063 C CA . PHE A 1 141 ? -10.980 -2.779 28.846 1.00 70.50 141 PHE A CA 1
ATOM 1064 C C . PHE A 1 141 ? -11.432 -1.950 30.056 1.00 70.50 141 PHE A C 1
ATOM 1066 O O . PHE A 1 141 ? -10.590 -1.574 30.865 1.00 70.50 141 PHE A O 1
ATOM 1073 N N . GLY A 1 142 ? -12.735 -1.687 30.223 1.00 68.50 142 GLY A N 1
ATOM 1074 C CA . GLY A 1 142 ? -13.259 -0.953 31.382 1.00 68.50 142 GLY A CA 1
ATOM 1075 C C . GLY A 1 142 ? -12.794 0.506 31.466 1.00 68.50 142 GLY A C 1
ATOM 1076 O O . GLY A 1 142 ? -12.731 1.056 32.561 1.00 68.50 142 GLY A O 1
ATOM 1077 N N . VAL A 1 143 ? -12.436 1.112 30.331 1.00 74.25 143 VAL A N 1
ATOM 1078 C CA . VAL A 1 143 ? -11.878 2.474 30.231 1.00 74.25 143 VAL A CA 1
ATOM 1079 C C . VAL A 1 143 ? -12.870 3.460 29.617 1.00 74.25 143 VAL A C 1
ATOM 1081 O O . VAL A 1 143 ? -13.850 3.066 28.980 1.00 74.25 143 VAL A O 1
ATOM 1084 N N . ASP A 1 144 ? -12.583 4.750 29.805 1.00 76.88 144 ASP A N 1
ATOM 1085 C CA . ASP A 1 144 ? -13.324 5.863 29.214 1.00 76.88 144 ASP A CA 1
ATOM 1086 C C . ASP A 1 144 ? -13.339 5.837 27.680 1.00 76.88 144 ASP A C 1
ATOM 1088 O O . ASP A 1 144 ? -12.433 5.335 27.014 1.00 76.88 144 ASP A O 1
ATOM 1092 N N . GLU A 1 145 ? -14.377 6.449 27.118 1.00 73.50 145 GLU A N 1
ATOM 1093 C CA . GLU A 1 145 ? -14.675 6.486 25.680 1.00 73.50 145 GLU A CA 1
ATOM 1094 C C . GLU A 1 145 ? -13.552 7.141 24.861 1.00 73.50 145 GLU A C 1
ATOM 1096 O O . GLU A 1 145 ? -13.110 6.582 23.861 1.00 73.50 145 GLU A O 1
ATOM 1101 N N . ASN A 1 146 ? -12.957 8.218 25.384 1.00 76.88 146 ASN A N 1
ATOM 1102 C CA . ASN A 1 146 ? -11.794 8.874 24.774 1.00 76.88 146 ASN A CA 1
ATOM 1103 C C . ASN A 1 146 ? -10.573 7.941 24.646 1.00 76.88 146 ASN A C 1
ATOM 1105 O O . ASN A 1 146 ? -9.776 8.056 23.709 1.00 76.88 146 ASN A O 1
ATOM 1109 N N . VAL A 1 147 ? -10.403 7.013 25.594 1.00 79.00 147 VAL A N 1
ATOM 1110 C CA . VAL A 1 147 ? -9.291 6.051 25.571 1.00 79.00 147 VAL A CA 1
ATOM 1111 C C . VAL A 1 147 ? -9.567 4.964 24.534 1.00 79.00 147 VAL A C 1
ATOM 1113 O O . VAL A 1 147 ? -8.648 4.531 23.841 1.00 79.00 147 VAL A O 1
ATOM 1116 N N . VAL A 1 148 ? -10.831 4.558 24.379 1.00 79.38 148 VAL A N 1
ATOM 1117 C CA . VAL A 1 148 ? -11.254 3.599 23.349 1.00 79.38 148 VAL A CA 1
ATOM 1118 C C . VAL A 1 148 ? -11.035 4.172 21.946 1.00 79.38 148 VAL A C 1
ATOM 1120 O O . VAL A 1 148 ? -10.473 3.472 21.107 1.00 79.38 148 VAL A O 1
ATOM 1123 N N . ASP A 1 149 ? -11.375 5.439 21.704 1.00 79.19 149 ASP A N 1
ATOM 1124 C CA . ASP A 1 149 ? -11.147 6.098 20.409 1.00 79.19 149 ASP A CA 1
ATOM 1125 C C . ASP A 1 149 ? -9.657 6.208 20.063 1.00 79.19 149 ASP A C 1
ATOM 1127 O O . ASP A 1 149 ? -9.238 5.908 18.941 1.00 79.19 149 ASP A O 1
ATOM 1131 N N . THR A 1 150 ? -8.828 6.559 21.049 1.00 82.12 150 THR A N 1
ATOM 1132 C CA . THR A 1 150 ? -7.366 6.577 20.888 1.00 82.12 150 THR A CA 1
ATOM 1133 C C . THR A 1 150 ? -6.835 5.177 20.566 1.00 82.12 150 THR A C 1
ATOM 1135 O O . THR A 1 150 ? -6.030 5.002 19.654 1.00 82.12 150 THR A O 1
ATOM 1138 N N . LEU A 1 151 ? -7.336 4.147 21.251 1.00 82.38 151 LEU A N 1
ATOM 1139 C CA . LEU A 1 151 ? -6.932 2.759 21.031 1.00 82.38 151 LEU A CA 1
ATOM 1140 C C . LEU A 1 151 ? -7.381 2.232 19.659 1.00 82.38 151 LEU A C 1
ATOM 1142 O O . LEU A 1 151 ? -6.645 1.474 19.021 1.00 82.38 151 LEU A O 1
ATOM 1146 N N . ILE A 1 152 ? -8.550 2.656 19.174 1.00 84.75 152 ILE A N 1
ATOM 1147 C CA . ILE A 1 152 ? -9.031 2.382 17.815 1.00 84.75 152 ILE A CA 1
ATOM 1148 C C . ILE A 1 152 ? -8.087 3.006 16.787 1.00 84.75 152 ILE A C 1
ATOM 1150 O O . ILE A 1 152 ? -7.653 2.306 15.869 1.00 84.75 152 ILE A O 1
ATOM 1154 N N . PHE A 1 153 ? -7.731 4.283 16.953 1.00 84.31 153 PHE A N 1
ATOM 1155 C CA . PHE A 1 153 ? -6.797 4.969 16.061 1.00 84.31 153 PHE A CA 1
ATOM 1156 C C . PHE A 1 153 ? -5.421 4.289 16.048 1.00 84.31 153 PHE A C 1
ATOM 1158 O O . PHE A 1 153 ? -4.913 3.945 14.980 1.00 84.31 153 PHE A O 1
ATOM 1165 N N . THR A 1 154 ? -4.863 3.991 17.221 1.00 83.31 154 THR A N 1
ATOM 1166 C CA . THR A 1 154 ? -3.585 3.283 17.369 1.00 83.31 154 THR A CA 1
ATOM 1167 C C . THR A 1 154 ? -3.619 1.900 16.726 1.00 83.31 154 THR A C 1
ATOM 1169 O O . THR A 1 154 ? -2.714 1.533 15.974 1.00 83.31 154 THR A O 1
ATOM 1172 N N . THR A 1 155 ? -4.690 1.136 16.944 1.00 84.44 155 THR A N 1
ATOM 1173 C CA . THR A 1 155 ? -4.851 -0.184 16.321 1.00 84.44 155 THR A CA 1
ATOM 1174 C C . THR A 1 155 ? -4.954 -0.067 14.805 1.00 84.44 155 THR A C 1
ATOM 1176 O O . THR A 1 155 ? -4.340 -0.852 14.086 1.00 84.44 155 THR A O 1
ATOM 1179 N N . PHE A 1 156 ? -5.694 0.921 14.300 1.00 85.62 156 PHE A N 1
ATOM 1180 C CA . PHE A 1 156 ? -5.801 1.177 12.869 1.00 85.62 156 PHE A CA 1
ATOM 1181 C C . PHE A 1 156 ? -4.437 1.509 12.257 1.00 85.62 156 PHE A C 1
ATOM 1183 O O . PHE A 1 156 ? -4.053 0.892 11.264 1.00 85.62 156 PHE A O 1
ATOM 1190 N N . VAL A 1 157 ? -3.669 2.407 12.877 1.00 84.38 157 VAL A N 1
ATOM 1191 C CA . VAL A 1 157 ? -2.313 2.755 12.431 1.00 84.38 157 VAL A CA 1
ATOM 1192 C C . VAL A 1 157 ? -1.404 1.525 12.418 1.00 84.38 157 VAL A C 1
ATOM 1194 O O . VAL A 1 157 ? -0.754 1.259 11.407 1.00 84.38 157 VAL A O 1
ATOM 1197 N N . LEU A 1 158 ? -1.413 0.715 13.479 1.00 82.44 158 LEU A N 1
ATOM 1198 C CA . LEU A 1 158 ? -0.645 -0.532 13.530 1.00 82.44 158 LEU A CA 1
ATOM 1199 C C . LEU A 1 158 ? -1.058 -1.508 12.419 1.00 82.44 158 LEU A C 1
ATOM 1201 O O . LEU A 1 158 ? -0.201 -2.095 11.759 1.00 82.44 158 LEU A O 1
ATOM 1205 N N . LEU A 1 159 ? -2.359 -1.656 12.157 1.00 84.12 159 LEU A N 1
ATOM 1206 C CA . LEU A 1 159 ? -2.866 -2.486 11.062 1.00 84.12 159 LEU A CA 1
ATOM 1207 C C . LEU A 1 159 ? -2.398 -1.984 9.689 1.00 84.12 159 LEU A C 1
ATOM 1209 O O . LEU A 1 159 ? -2.123 -2.808 8.814 1.00 84.12 159 LEU A O 1
ATOM 1213 N N . GLN A 1 160 ? -2.258 -0.669 9.497 1.00 84.44 160 GLN A N 1
ATOM 1214 C CA . GLN A 1 160 ? -1.696 -0.120 8.263 1.00 84.44 160 GLN A CA 1
ATOM 1215 C C . GLN A 1 160 ? -0.188 -0.322 8.154 1.00 84.44 160 GLN A C 1
ATOM 1217 O O . GLN A 1 160 ? 0.307 -0.645 7.075 1.00 84.44 160 GLN A O 1
ATOM 1222 N N . VAL A 1 161 ? 0.540 -0.260 9.266 1.00 81.00 161 VAL A N 1
ATOM 1223 C CA . VAL A 1 161 ? 1.943 -0.678 9.290 1.00 81.00 161 VAL A CA 1
ATOM 1224 C C . VAL A 1 161 ? 2.051 -2.135 8.827 1.00 81.00 161 VAL A C 1
ATOM 1226 O O . VAL A 1 161 ? 2.787 -2.416 7.883 1.00 81.00 161 VAL A O 1
ATOM 1229 N N . PHE A 1 162 ? 1.246 -3.058 9.368 1.00 77.94 162 PHE A N 1
ATOM 1230 C CA . PHE A 1 162 ? 1.199 -4.454 8.898 1.00 77.94 162 PHE A CA 1
ATOM 1231 C C . PHE A 1 162 ? 0.812 -4.588 7.417 1.00 77.94 162 PHE A C 1
ATOM 1233 O O . PHE A 1 162 ? 1.378 -5.422 6.703 1.00 77.94 162 PHE A O 1
ATOM 1240 N N . ASN A 1 163 ? -0.110 -3.759 6.925 1.00 81.31 163 ASN A N 1
ATOM 1241 C CA . ASN A 1 163 ? -0.440 -3.698 5.503 1.00 81.31 163 ASN A CA 1
ATOM 1242 C C . ASN A 1 163 ? 0.777 -3.314 4.642 1.00 81.31 163 ASN A C 1
ATOM 1244 O O . ASN A 1 163 ? 0.992 -3.886 3.572 1.00 81.31 163 ASN A O 1
ATOM 1248 N N . GLN A 1 164 ? 1.606 -2.382 5.116 1.00 77.69 164 GLN A N 1
ATOM 1249 C CA . GLN A 1 164 ? 2.839 -1.973 4.445 1.00 77.69 164 GLN A CA 1
ATOM 1250 C C . GLN A 1 164 ? 3.827 -3.143 4.318 1.00 77.69 164 GLN A C 1
ATOM 1252 O O . GLN A 1 164 ? 4.439 -3.326 3.264 1.00 77.69 164 GLN A O 1
ATOM 1257 N N . PHE A 1 165 ? 3.941 -3.979 5.360 1.00 75.06 165 PHE A N 1
ATOM 1258 C CA . PHE A 1 165 ? 4.713 -5.228 5.309 1.00 75.06 165 PHE A CA 1
ATOM 1259 C C . PHE A 1 165 ? 4.158 -6.199 4.264 1.00 75.06 165 PHE A C 1
ATOM 1261 O O . PHE A 1 165 ? 4.928 -6.750 3.479 1.00 75.06 165 PHE A O 1
ATOM 1268 N N . ASN A 1 166 ? 2.838 -6.390 4.220 1.00 74.94 166 ASN A N 1
ATOM 1269 C CA . ASN A 1 166 ? 2.195 -7.293 3.264 1.00 74.94 166 ASN A CA 1
ATOM 1270 C C . ASN A 1 166 ? 2.366 -6.805 1.811 1.00 74.94 166 ASN A C 1
ATOM 1272 O O . ASN A 1 166 ? 2.754 -7.564 0.928 1.00 74.94 166 ASN A O 1
ATOM 1276 N N . SER A 1 167 ? 2.198 -5.502 1.579 1.00 73.75 167 SER A N 1
ATOM 1277 C CA . SER A 1 167 ? 2.309 -4.875 0.254 1.00 73.75 167 SER A CA 1
ATOM 1278 C C . SER A 1 167 ? 3.741 -4.848 -0.301 1.00 73.75 167 SER A C 1
ATOM 1280 O O . SER A 1 167 ? 3.949 -4.547 -1.476 1.00 73.75 167 SER A O 1
ATOM 1282 N N . ARG A 1 168 ? 4.751 -5.203 0.508 1.00 71.12 168 ARG A N 1
ATOM 1283 C CA . ARG A 1 168 ? 6.154 -5.288 0.078 1.00 71.12 168 ARG A CA 1
ATOM 1284 C C . ARG A 1 168 ? 6.406 -6.423 -0.920 1.00 71.12 168 ARG A C 1
ATOM 1286 O O . ARG A 1 168 ? 7.295 -6.282 -1.767 1.00 71.12 168 ARG A O 1
ATOM 1293 N N . GLU A 1 169 ? 5.644 -7.514 -0.863 1.00 68.38 169 GLU A N 1
ATOM 1294 C CA . GLU A 1 169 ? 5.715 -8.622 -1.823 1.00 68.38 169 GLU A CA 1
ATOM 1295 C C . GLU A 1 169 ? 4.321 -8.952 -2.376 1.00 68.38 169 GLU A C 1
ATOM 1297 O O . GLU A 1 169 ? 3.479 -9.502 -1.682 1.00 68.38 169 GLU A O 1
ATOM 1302 N N . LEU A 1 170 ? 4.089 -8.646 -3.658 1.00 59.66 170 LEU A N 1
ATOM 1303 C CA . LEU A 1 170 ? 2.776 -8.796 -4.307 1.00 59.66 170 LEU A CA 1
ATOM 1304 C C . LEU A 1 170 ? 2.318 -10.265 -4.448 1.00 59.66 170 LEU A C 1
ATOM 1306 O O . LEU A 1 170 ? 1.121 -10.542 -4.456 1.00 59.66 170 LEU A O 1
ATOM 1310 N N . GLU A 1 171 ? 3.256 -11.210 -4.585 1.00 55.06 171 GLU A N 1
ATOM 1311 C CA . GLU A 1 171 ? 2.966 -12.599 -4.990 1.00 55.06 171 GLU A CA 1
ATOM 1312 C C . GLU A 1 171 ? 3.433 -13.680 -4.000 1.00 55.06 171 GLU A C 1
ATOM 1314 O O . GLU A 1 171 ? 3.012 -14.834 -4.106 1.00 55.06 171 GLU A O 1
ATOM 1319 N N . ALA A 1 172 ? 4.316 -13.363 -3.054 1.00 52.97 172 ALA A N 1
ATOM 1320 C CA . ALA A 1 172 ? 5.007 -14.383 -2.271 1.00 52.97 172 ALA A CA 1
ATOM 1321 C C . ALA A 1 172 ? 4.285 -14.726 -0.957 1.00 52.97 172 ALA A C 1
ATOM 1323 O O . ALA A 1 172 ? 3.809 -13.864 -0.227 1.00 52.97 172 ALA A O 1
ATOM 1324 N N . LYS A 1 173 ? 4.276 -16.022 -0.611 1.00 49.41 173 LYS A N 1
ATOM 1325 C CA . LYS A 1 173 ? 3.744 -16.554 0.660 1.00 49.41 173 LYS A CA 1
ATOM 1326 C C . LYS A 1 173 ? 4.629 -16.251 1.887 1.00 49.41 173 LYS A C 1
ATOM 1328 O O . LYS A 1 173 ? 4.202 -16.523 3.003 1.00 49.41 173 LYS A O 1
ATOM 1333 N N . ASN A 1 174 ? 5.840 -15.708 1.706 1.00 44.78 174 ASN A N 1
ATOM 1334 C CA . ASN A 1 174 ? 6.841 -15.526 2.768 1.00 44.78 174 ASN A CA 1
ATOM 1335 C C . ASN A 1 174 ? 7.151 -14.046 3.046 1.00 44.78 174 ASN A C 1
ATOM 1337 O O . ASN A 1 174 ? 8.253 -13.572 2.786 1.00 44.78 174 ASN A O 1
ATOM 1341 N N . ILE A 1 175 ? 6.207 -13.365 3.697 1.00 53.28 175 ILE A N 1
ATOM 1342 C CA . ILE A 1 175 ? 6.267 -11.943 4.099 1.00 53.28 175 ILE A CA 1
ATOM 1343 C C . ILE A 1 175 ? 7.508 -11.620 4.973 1.00 53.28 175 ILE A C 1
ATOM 1345 O O . ILE A 1 175 ? 7.958 -10.479 5.050 1.00 53.28 175 ILE A O 1
ATOM 1349 N N . PHE A 1 176 ? 8.113 -12.637 5.604 1.00 49.91 176 PHE A N 1
ATOM 1350 C CA . PHE A 1 176 ? 9.279 -12.501 6.485 1.00 49.91 176 PHE A CA 1
ATOM 1351 C C . PHE A 1 176 ? 10.647 -12.570 5.787 1.00 49.91 176 PHE A C 1
ATOM 1353 O O . PHE A 1 176 ? 11.673 -12.282 6.413 1.00 49.91 176 PHE A O 1
ATOM 1360 N N . LYS A 1 177 ? 10.719 -12.933 4.499 1.00 46.12 177 LYS A N 1
ATOM 1361 C CA . LYS A 1 177 ? 12.012 -13.077 3.818 1.00 46.12 177 LYS A CA 1
ATOM 1362 C C . LYS A 1 177 ? 12.590 -11.693 3.491 1.00 46.12 177 LYS A C 1
ATOM 1364 O O . LYS A 1 177 ? 12.055 -10.939 2.694 1.00 46.12 177 LYS A O 1
ATOM 1369 N N . GLY A 1 178 ? 13.720 -11.342 4.109 1.00 54.09 178 GLY A N 1
ATOM 1370 C CA . GLY A 1 178 ? 14.445 -10.102 3.796 1.00 54.09 178 GLY A CA 1
ATOM 1371 C C . GLY A 1 178 ? 13.964 -8.839 4.524 1.00 54.09 178 GLY A C 1
ATOM 1372 O O . GLY A 1 178 ? 14.384 -7.740 4.145 1.00 54.09 178 GLY A O 1
ATOM 1373 N N . ILE A 1 179 ? 13.158 -8.966 5.589 1.00 55.28 179 ILE A N 1
ATOM 1374 C CA . ILE A 1 179 ? 12.760 -7.838 6.457 1.00 55.28 179 ILE A CA 1
ATOM 1375 C C . ILE A 1 179 ? 13.990 -7.039 6.920 1.00 55.28 179 ILE A C 1
ATOM 1377 O O . ILE A 1 179 ? 14.026 -5.823 6.744 1.00 55.28 179 ILE A O 1
ATOM 1381 N N . HIS A 1 180 ? 15.049 -7.725 7.361 1.00 51.50 180 HIS A N 1
ATOM 1382 C CA . HIS A 1 180 ? 16.291 -7.110 7.849 1.00 51.50 180 HIS A CA 1
ATOM 1383 C C . HIS A 1 180 ? 17.195 -6.482 6.775 1.00 51.50 180 HIS A C 1
ATOM 1385 O O . HIS A 1 180 ? 18.145 -5.782 7.120 1.00 51.50 180 HIS A O 1
ATOM 1391 N N . LYS A 1 181 ? 16.940 -6.706 5.476 1.00 52.00 181 LYS A N 1
ATOM 1392 C CA . LYS A 1 181 ? 17.775 -6.128 4.405 1.00 52.00 181 LYS A CA 1
ATOM 1393 C C . LYS A 1 181 ? 17.447 -4.664 4.110 1.00 52.00 181 LYS A C 1
ATOM 1395 O O . LYS A 1 181 ? 18.307 -3.968 3.583 1.00 52.00 181 LYS A O 1
ATOM 1400 N N . ASN A 1 182 ? 16.242 -4.191 4.442 1.00 56.19 182 ASN A N 1
ATOM 1401 C CA . ASN A 1 182 ? 15.839 -2.813 4.164 1.00 56.19 182 ASN A CA 1
ATOM 1402 C C . ASN A 1 182 ? 15.800 -1.986 5.460 1.00 56.19 182 ASN A C 1
ATOM 1404 O O . ASN A 1 182 ? 14.779 -1.927 6.142 1.00 56.19 182 ASN A O 1
ATOM 1408 N N . LYS A 1 183 ? 16.935 -1.369 5.817 1.00 55.38 183 LYS A N 1
ATOM 1409 C CA . LYS A 1 183 ? 17.074 -0.555 7.041 1.00 55.38 183 LYS A CA 1
ATOM 1410 C C . LYS A 1 183 ? 16.162 0.679 7.041 1.00 55.38 183 LYS A C 1
ATOM 1412 O O . LYS A 1 183 ? 15.694 1.066 8.103 1.00 55.38 183 LYS A O 1
ATOM 1417 N N . LEU A 1 184 ? 15.867 1.245 5.866 1.00 57.72 184 LEU A N 1
ATOM 1418 C CA . LEU A 1 184 ? 14.917 2.355 5.706 1.00 57.72 184 LEU A CA 1
ATOM 1419 C C . LEU A 1 184 ? 13.500 1.952 6.117 1.00 57.72 184 LEU A C 1
ATOM 1421 O O . LEU A 1 184 ? 12.809 2.709 6.781 1.00 57.72 184 LEU A O 1
ATOM 1425 N N . PHE A 1 185 ? 13.096 0.730 5.781 1.00 57.34 185 PHE A N 1
ATOM 1426 C CA . PHE A 1 185 ? 11.781 0.205 6.127 1.00 57.34 185 PHE A CA 1
ATOM 1427 C C . PHE A 1 185 ? 11.628 -0.028 7.639 1.00 57.34 185 PHE A C 1
ATOM 1429 O O . PHE A 1 185 ? 10.643 0.402 8.224 1.00 57.34 185 PHE A O 1
ATOM 1436 N N . LEU A 1 186 ? 12.644 -0.611 8.287 1.00 60.94 186 LEU A N 1
ATOM 1437 C CA . LEU A 1 186 ? 12.700 -0.736 9.752 1.00 60.94 186 LEU A CA 1
ATOM 1438 C C . LEU A 1 186 ? 12.733 0.630 10.453 1.00 60.94 186 LEU A C 1
ATOM 1440 O O . LEU A 1 186 ? 12.082 0.800 11.479 1.00 60.94 186 LEU A O 1
ATOM 1444 N N . GLY A 1 187 ? 13.459 1.599 9.888 1.00 60.28 187 GLY A N 1
ATOM 1445 C CA . GLY A 1 187 ? 13.500 2.970 10.394 1.00 60.28 187 GLY A CA 1
ATOM 1446 C C . GLY A 1 187 ? 12.141 3.660 10.311 1.00 60.28 187 GLY A C 1
ATOM 1447 O O . GLY A 1 187 ? 11.707 4.252 11.287 1.00 60.28 187 GLY A O 1
ATOM 1448 N N . ILE A 1 188 ? 11.435 3.524 9.187 1.00 65.06 188 ILE A N 1
ATOM 1449 C CA . ILE A 1 188 ? 10.104 4.114 8.993 1.00 65.06 188 ILE A CA 1
ATOM 1450 C C . ILE A 1 188 ? 9.081 3.468 9.925 1.00 65.06 188 ILE A C 1
ATOM 1452 O O . ILE A 1 188 ? 8.375 4.192 10.611 1.00 65.06 188 ILE A O 1
ATOM 1456 N N . THR A 1 189 ? 9.059 2.137 10.042 1.00 62.41 189 THR A N 1
ATOM 1457 C CA . THR A 1 189 ? 8.199 1.458 11.024 1.00 62.41 189 THR A CA 1
ATOM 1458 C C . THR A 1 189 ? 8.503 1.905 12.456 1.00 62.41 189 THR A C 1
ATOM 1460 O O . THR A 1 189 ? 7.578 2.147 13.224 1.00 62.41 189 THR A O 1
ATOM 1463 N N . GLY A 1 190 ? 9.783 2.060 12.811 1.00 63.00 190 GLY A N 1
ATOM 1464 C CA . GLY A 1 190 ? 10.191 2.566 14.122 1.00 63.00 190 GLY A CA 1
ATOM 1465 C C . GLY A 1 190 ? 9.757 4.013 14.368 1.00 63.00 190 GLY A C 1
ATOM 1466 O O . GLY A 1 190 ? 9.281 4.321 15.452 1.00 63.00 190 GLY A O 1
ATOM 1467 N N . ILE A 1 191 ? 9.855 4.880 13.357 1.00 66.69 191 ILE A N 1
ATOM 1468 C CA . ILE A 1 191 ? 9.401 6.276 13.427 1.00 66.69 191 ILE A CA 1
ATOM 1469 C C . ILE A 1 191 ? 7.877 6.346 13.547 1.00 66.69 191 ILE A C 1
ATOM 1471 O O . ILE A 1 191 ? 7.376 7.108 14.360 1.00 66.69 191 ILE A O 1
ATOM 1475 N N . THR A 1 192 ? 7.123 5.539 12.796 1.00 63.69 192 THR A N 1
ATOM 1476 C CA . THR A 1 192 ? 5.655 5.521 12.893 1.00 63.69 192 THR A CA 1
ATOM 1477 C C . THR A 1 192 ? 5.182 5.059 14.270 1.00 63.69 192 THR A C 1
ATOM 1479 O O . THR A 1 192 ? 4.209 5.601 14.774 1.00 63.69 192 THR A O 1
ATOM 1482 N N . ILE A 1 193 ? 5.876 4.097 14.887 1.00 64.81 193 ILE A N 1
ATOM 1483 C CA . ILE A 1 193 ? 5.592 3.670 16.264 1.00 64.81 193 ILE A CA 1
ATOM 1484 C C . ILE A 1 193 ? 6.011 4.758 17.263 1.00 64.81 193 ILE A C 1
ATOM 1486 O O . ILE A 1 193 ? 5.252 5.051 18.175 1.00 64.81 193 ILE A O 1
ATOM 1490 N N . GLY A 1 194 ? 7.166 5.400 17.064 1.00 61.25 194 GLY A N 1
ATOM 1491 C CA . GLY A 1 194 ? 7.648 6.475 17.937 1.00 61.25 194 GLY A CA 1
ATOM 1492 C C . GLY A 1 194 ? 6.779 7.736 17.915 1.00 61.25 194 GLY A C 1
ATOM 1493 O O . GLY A 1 194 ? 6.602 8.351 18.954 1.00 61.25 194 GLY A O 1
ATOM 1494 N N . ILE A 1 195 ? 6.192 8.088 16.765 1.00 62.88 195 ILE A N 1
ATOM 1495 C CA . ILE A 1 195 ? 5.226 9.197 16.651 1.00 62.88 195 ILE A CA 1
ATOM 1496 C C . ILE A 1 195 ? 3.870 8.829 17.282 1.00 62.88 195 ILE A C 1
ATOM 1498 O O . ILE A 1 195 ? 3.083 9.708 17.601 1.00 62.88 195 ILE A O 1
ATOM 1502 N N . LEU A 1 196 ? 3.573 7.538 17.451 1.00 58.75 196 LEU A N 1
ATOM 1503 C CA . LEU A 1 196 ? 2.332 7.082 18.082 1.00 58.75 196 LEU A CA 1
ATOM 1504 C C . LEU A 1 196 ? 2.367 7.163 19.619 1.00 58.75 196 LEU A C 1
ATOM 1506 O O . LEU A 1 196 ? 1.308 7.109 20.237 1.00 58.75 196 LEU A O 1
A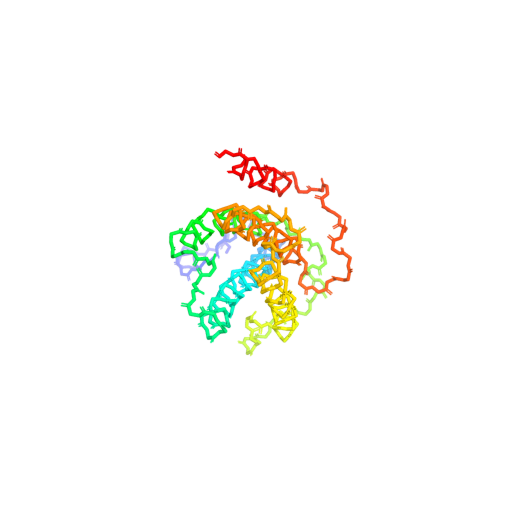TOM 1510 N N . ASP A 1 197 ? 3.568 7.223 20.206 1.00 50.88 197 ASP A N 1
ATOM 1511 C CA . ASP A 1 197 ? 3.811 7.330 21.655 1.00 50.88 197 ASP A CA 1
ATOM 1512 C C . ASP A 1 197 ? 3.896 8.796 22.147 1.00 50.88 197 ASP A C 1
ATOM 1514 O O . ASP A 1 197 ? 3.981 9.023 23.356 1.00 50.88 197 ASP A O 1
ATOM 1518 N N . GLU A 1 198 ? 3.878 9.778 21.235 1.00 41.84 198 GLU A N 1
ATOM 1519 C CA . GLU A 1 198 ? 3.852 11.230 21.515 1.00 41.84 198 GLU A CA 1
ATOM 1520 C C . GLU A 1 198 ? 2.435 11.813 21.391 1.00 41.84 198 GLU A C 1
ATOM 1522 O O . GLU A 1 198 ? 2.053 12.610 22.282 1.00 41.84 198 GLU A O 1
#

Secondary structure (DSSP, 8-state):
--SSS-HHHHHT-S---TT--HHHHHHHHHHHHHHHHHHHHHHHHHHHHHHHHHHHHHHHHHHHSS-SS-HHHHHHIIIIIHHHHHHHHHTPPP-THHHHSPPPPTTS-SS-HHHHHHHHHHHHHHHHHHHHHHHHHHHHH---HHHHHHHHHHHHHHHHHHHHHHHT-SS-S-TTTTGGG-HHHHHHHHHHHHHH--

Solvent-accessible surface area (backbone atoms only — not comparable to full-atom values): 11360 Å² total; per-residue (Å²): 73,53,70,87,42,53,69,70,58,54,75,74,43,98,73,72,44,68,81,64,48,71,68,55,55,57,51,51,53,47,48,51,55,33,52,53,52,22,50,43,30,37,51,48,36,56,51,30,53,53,53,29,53,52,50,39,36,52,55,36,29,74,75,67,73,47,62,72,67,51,72,67,58,53,50,48,44,62,56,52,51,46,50,54,48,40,56,56,38,58,68,60,76,73,54,75,70,68,70,77,49,80,82,82,57,93,84,56,63,83,74,43,75,61,48,51,51,51,33,53,53,50,30,65,53,50,38,58,55,52,49,47,45,66,75,40,28,48,77,75,68,70,54,58,68,73,57,44,44,51,50,47,49,52,50,51,52,52,53,49,53,53,43,51,52,52,32,71,47,85,82,60,95,58,75,73,71,64,60,85,74,40,61,65,50,55,49,48,55,49,48,58,52,55,62,70,79,109

InterPro domains:
  IPR006068 Cation-transporting P-type ATPase, C-terminal [PF00689] (67-195)
  IPR023298 P-type ATPase, transmembrane domain superfamily [SSF81665] (32-195)
  IPR036412 HAD-like superfamily [SSF56784] (1-44)

Mean predicted aligned error: 9.11 Å

Radius of gyration: 21.73 Å; Cα contacts (8 Å, |Δi|>4): 147; chains: 1; bounding box: 54×32×67 Å

Sequence (198 aa):
MGIQGTAVAKESSDVIILDDNFASVVTVLRWGRCVYNNIQKFIQFQLTVNVAAMAINLVAAVSSGEIPLTPAQLLWVNLIMDTLGALALATGNPTDELMNKPPIGQSDPLITNIMWRNIVGLASYQIPVILVLKFKGKSIFGVDENVVDTLIFTTFVLLQVFNQFNSRELEAKNIFKGIHKNKLFLGITGITIGILDE

Nearest PDB structures (foldseek):
  8qmp-assembly1_A  TM=8.877E-01  e=6.135E-11  Arabidopsis thaliana
  7yah-assembly1_A  TM=8.912E-01  e=3.184E-07  Homo sapiens
  8iwt-assembly1_A  TM=8.945E-01  e=4.677E-07  Homo sapiens
  7yam-assembly1_A  TM=8.854E-01  e=1.555E-06  Homo sapiens
  8iww-assembly1_A  TM=8.356E-01  e=1.562E-05  Homo sapiens

pLDDT: mean 78.84, std 11.02, range [41.84, 92.06]

Foldseek 3Di:
DQPPDDPVVVVVDPDDDNVPDPVVVVVVVLVVLLQLLLVLLLCLLLLLLVVLQVVLQVVCCVVPVDGLADPVLSVVCVPQVSVLLSVLSNPDDRDPVSVVDDDDDPPHDSQDPLSVCLSCVLSVVLNVVLVCLQPCVCVVVVDDPVVSSLVSSVVSLVSSLVSSLVSSDSDDPCSPPCPVVRVSNVVSSVVSVVVSVD

Organism: Sesamum radiatum (NCBI:txid300843)